Protein AF-A0A9N8HHB0-F1 (afdb_monomer)

Mean predicted aligned error: 6.62 Å

Radius of gyration: 18.44 Å; Cα contacts (8 Å, |Δi|>4): 202; chains: 1; bounding box: 42×33×47 Å

pLDDT: mean 88.14, std 7.35, range [67.19, 97.19]

Foldseek 3Di:
DVLCCCCVVPVDHDDQDQDLQLLCCLLPVDHGDPDLQVSCVVLVHHGDPLDDPVVCVVPVCVVVDDDDDPSRVVSVVVSVVSVVVSSVSSLVSQVVVHPVSNVSSRVSRNCVSCVLVPFDKDWQAAQPDDPCVCQDDVRPNVVVLCVVLVWDWDADPPPRMIMITHPDPSSVVSSSVSSPD

Nearest PDB structures (foldseek):
  7vpx-assembly1_D  TM=5.836E-01  e=2.892E-03  Homo sapiens
  4am3-assembly1_A  TM=6.558E-01  e=2.376E-02  Caulobacter vibrioides CB15
  2e3u-assembly1_A  TM=6.988E-01  e=6.282E-02  Pyrococcus horikoshii OT3
  1dtj-assembly3_C  TM=7.559E-01  e=1.412E-01  Homo sapiens
  3aev-assembly1_B  TM=6.584E-01  e=2.296E-01  Pyrococcus horikoshii

Sequence (181 aa):
MDSDALYHQLGITLQSVHDTSCFHKVITRQESPASLNKALVAHGIEANQTRDSSVYKSNPRFWATRPLTAKMKAWASSDVDKLLELATKQVSILTTKGKTQLQNAFNLSIRSARLLRDMQLERYCYCKIPERQFIGAGGSNIRSVEKRTGTYIRSRSTDKEWLIYYDSNHGLSMAKKAMGY

Secondary structure (DSSP, 8-state):
-HHHHHHHHH-PPP-S---HHHHHHHHHSSPPPSSHHHHHHHTT----SS---HHHHH-TTTTTSSSPPHHHHHHHHHHHHHHHHHHHHHHHHHHHT-HHHHHHHHHHHHHHHHHTTSSEEEEEE--SS-HHHHH-GGGHHHHHHHHHHT-EEEEETTTTEEEEEES-HHHHHHHHHHTT-

Structure (mmCIF, N/CA/C/O backbone):
data_AF-A0A9N8HHB0-F1
#
_entry.id   AF-A0A9N8HHB0-F1
#
loop_
_atom_site.group_PDB
_atom_site.id
_atom_site.type_symbol
_atom_site.label_atom_id
_atom_site.label_alt_id
_atom_site.label_comp_id
_atom_site.label_asym_id
_atom_site.label_entity_id
_atom_site.label_seq_id
_atom_site.pdbx_PDB_ins_code
_atom_site.Cartn_x
_atom_site.Cartn_y
_atom_site.Cartn_z
_atom_site.occupancy
_atom_site.B_iso_or_equiv
_atom_site.auth_seq_id
_atom_site.auth_comp_id
_atom_site.auth_asym_id
_atom_site.auth_atom_id
_atom_site.pdbx_PDB_model_num
ATOM 1 N N . MET A 1 1 ? 1.123 -4.855 -3.614 1.00 68.94 1 MET A N 1
ATOM 2 C CA . MET A 1 1 ? 0.488 -4.861 -2.277 1.00 68.94 1 MET A CA 1
ATOM 3 C C . MET A 1 1 ? 0.769 -6.222 -1.681 1.00 68.94 1 MET A C 1
ATOM 5 O O . MET A 1 1 ? 0.805 -7.175 -2.446 1.00 68.94 1 MET A O 1
ATOM 9 N N . ASP A 1 2 ? 0.958 -6.333 -0.371 1.00 78.69 2 ASP A N 1
ATOM 10 C CA . ASP A 1 2 ? 1.315 -7.627 0.229 1.00 78.69 2 ASP A CA 1
ATOM 11 C C . ASP A 1 2 ? 0.191 -8.660 0.062 1.00 78.69 2 ASP A C 1
ATOM 13 O O . ASP A 1 2 ? 0.463 -9.829 -0.186 1.00 78.69 2 ASP A O 1
ATOM 17 N N . SER A 1 3 ? -1.074 -8.220 0.078 1.00 83.62 3 SER A N 1
ATOM 18 C CA . SER A 1 3 ? -2.237 -9.081 -0.173 1.00 83.62 3 SER A CA 1
ATOM 19 C C . SER A 1 3 ? -2.236 -9.741 -1.558 1.00 83.62 3 SER A C 1
ATOM 21 O O . SER A 1 3 ? -2.629 -10.897 -1.679 1.00 83.62 3 SER A O 1
ATOM 23 N N . ASP A 1 4 ? -1.763 -9.034 -2.587 1.00 83.06 4 ASP A N 1
ATOM 24 C CA . ASP A 1 4 ? -1.629 -9.544 -3.958 1.00 83.06 4 ASP A CA 1
ATOM 25 C C . ASP A 1 4 ? -0.556 -10.637 -4.037 1.00 83.06 4 ASP A C 1
ATOM 27 O O . ASP A 1 4 ? -0.825 -11.729 -4.534 1.00 83.06 4 ASP A O 1
ATOM 31 N N . ALA A 1 5 ? 0.624 -10.391 -3.460 1.00 82.19 5 ALA A N 1
ATOM 32 C CA . ALA A 1 5 ? 1.696 -11.382 -3.424 1.00 82.19 5 ALA A CA 1
ATOM 33 C C . ALA A 1 5 ? 1.278 -12.637 -2.642 1.00 82.19 5 ALA A C 1
ATOM 35 O O . ALA A 1 5 ? 1.449 -13.751 -3.132 1.00 82.19 5 ALA A O 1
ATOM 36 N N . LEU A 1 6 ? 0.676 -12.465 -1.460 1.00 85.88 6 LEU A N 1
ATOM 37 C CA . LEU A 1 6 ? 0.179 -13.572 -0.640 1.00 85.88 6 LEU A CA 1
ATOM 38 C C . LEU A 1 6 ? -0.854 -14.423 -1.386 1.00 85.88 6 LEU A C 1
ATOM 40 O O . LEU A 1 6 ? -0.780 -15.650 -1.344 1.00 85.88 6 LEU A O 1
ATOM 44 N N . TYR A 1 7 ? -1.779 -13.793 -2.109 1.00 86.06 7 TYR A N 1
ATOM 45 C CA . TYR A 1 7 ? -2.795 -14.523 -2.855 1.00 86.06 7 TYR A CA 1
ATOM 46 C C . TYR A 1 7 ? -2.226 -15.199 -4.106 1.00 86.06 7 TYR A C 1
ATOM 48 O O . TYR A 1 7 ? -2.319 -16.416 -4.241 1.00 86.06 7 TYR A O 1
ATOM 56 N N . HIS A 1 8 ? -1.602 -14.446 -5.013 1.00 78.50 8 HIS A N 1
ATOM 57 C CA . HIS A 1 8 ? -1.187 -14.982 -6.311 1.00 78.50 8 HIS A CA 1
ATOM 58 C C . HIS A 1 8 ? 0.039 -15.901 -6.237 1.00 78.50 8 HIS A C 1
ATOM 60 O O . HIS A 1 8 ? 0.225 -16.711 -7.143 1.00 78.50 8 HIS A O 1
ATOM 66 N N . GLN A 1 9 ? 0.881 -15.791 -5.200 1.00 83.00 9 GLN A N 1
ATOM 67 C CA . GLN A 1 9 ? 2.051 -16.666 -5.034 1.00 83.00 9 GLN A CA 1
ATOM 68 C C . GLN A 1 9 ? 1.798 -17.828 -4.074 1.00 83.00 9 GLN A C 1
ATOM 70 O O . GLN A 1 9 ? 2.350 -18.904 -4.284 1.00 83.00 9 GLN A O 1
ATOM 75 N N . LEU A 1 10 ? 1.001 -17.619 -3.020 1.00 87.25 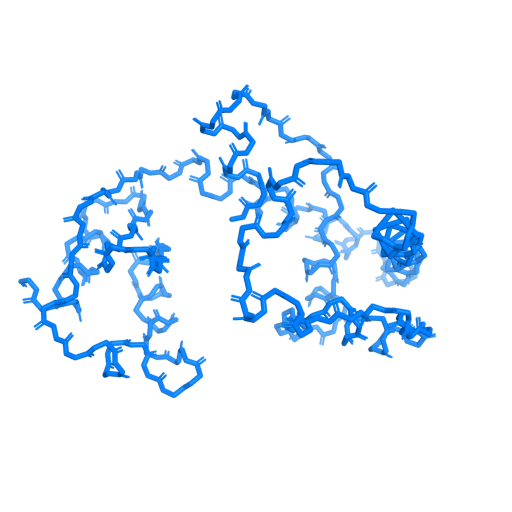10 LEU A N 1
ATOM 76 C CA . LEU A 1 10 ? 0.843 -18.596 -1.934 1.00 87.25 10 LEU A CA 1
ATOM 77 C C . LEU A 1 10 ? -0.603 -19.077 -1.746 1.00 87.25 10 LEU A C 1
ATOM 79 O O . LEU A 1 10 ? -0.848 -19.922 -0.890 1.00 87.25 10 LEU A O 1
ATOM 83 N N . GLY A 1 11 ? -1.572 -18.543 -2.496 1.00 85.81 11 GLY A N 1
ATOM 84 C CA . GLY A 1 11 ? -2.994 -18.852 -2.315 1.00 85.81 11 GLY A CA 1
ATOM 85 C C . GLY A 1 11 ? -3.580 -18.330 -0.997 1.00 85.81 11 GLY A C 1
ATOM 86 O O . GLY A 1 11 ? -4.679 -18.724 -0.610 1.00 85.81 11 GLY A O 1
ATOM 87 N N . ILE A 1 12 ? -2.867 -17.452 -0.282 1.00 88.56 12 ILE A N 1
ATOM 88 C CA . ILE A 1 12 ? -3.269 -16.965 1.041 1.00 88.56 12 ILE A CA 1
ATOM 89 C C . ILE A 1 12 ? -4.203 -15.767 0.884 1.00 88.56 12 ILE A C 1
ATOM 91 O O . ILE A 1 12 ? -3.845 -14.740 0.310 1.00 88.56 12 ILE A O 1
ATOM 95 N N . THR A 1 13 ? -5.402 -15.878 1.454 1.00 86.38 13 THR A N 1
ATOM 96 C CA . THR A 1 13 ? -6.374 -14.780 1.495 1.00 86.38 13 THR A CA 1
ATOM 97 C C . THR A 1 13 ? -6.351 -14.103 2.858 1.00 86.38 13 THR A C 1
ATOM 99 O O . THR A 1 13 ? -6.557 -14.749 3.882 1.00 86.38 13 THR A O 1
ATOM 102 N N . LEU A 1 14 ? -6.160 -12.784 2.870 1.00 85.06 14 LEU A N 1
ATOM 103 C CA . LEU A 1 14 ? -6.261 -11.994 4.093 1.00 85.06 14 LEU A CA 1
ATOM 104 C C . LEU A 1 14 ? -7.728 -11.698 4.443 1.00 85.06 14 LEU A C 1
ATOM 106 O O . LEU A 1 14 ? -8.515 -11.274 3.592 1.00 85.06 14 LEU A O 1
ATOM 110 N N . GLN A 1 15 ? -8.080 -11.878 5.714 1.00 83.56 15 GLN A N 1
ATOM 111 C CA . GLN A 1 15 ? -9.368 -11.490 6.291 1.00 83.56 15 GLN A CA 1
ATOM 112 C C . GLN A 1 15 ? -9.136 -10.495 7.433 1.00 83.56 15 GLN A C 1
ATOM 114 O O . GLN A 1 15 ? -8.114 -10.566 8.109 1.00 83.56 15 GLN A O 1
ATOM 119 N N . SER A 1 16 ? -10.076 -9.567 7.640 1.00 80.00 16 SER A N 1
ATOM 120 C CA . SER A 1 16 ? -10.056 -8.628 8.777 1.00 80.00 16 SER A CA 1
ATOM 121 C C . SER A 1 16 ? -8.755 -7.822 8.916 1.00 80.00 16 SER A C 1
ATOM 123 O O . SER A 1 16 ? -8.165 -7.734 9.988 1.00 80.00 16 SER A O 1
ATOM 125 N N . VAL A 1 17 ? -8.293 -7.228 7.815 1.00 85.56 17 VAL A N 1
ATOM 126 C CA . VAL A 1 17 ? -7.033 -6.472 7.783 1.00 85.56 17 VAL A CA 1
ATOM 127 C C . VAL A 1 17 ? -7.220 -5.092 8.413 1.00 85.56 17 VAL A C 1
ATOM 129 O O . VAL A 1 17 ? -8.144 -4.365 8.042 1.00 85.56 17 VAL A O 1
ATOM 132 N N . HIS A 1 18 ? -6.313 -4.695 9.309 1.00 92.06 18 HIS A N 1
ATOM 133 C CA . HIS A 1 18 ? -6.123 -3.295 9.707 1.00 92.06 18 HIS A CA 1
ATOM 134 C C . HIS A 1 18 ? -5.029 -2.676 8.836 1.00 92.06 18 HIS A C 1
ATOM 136 O O . HIS A 1 18 ? -3.846 -2.721 9.165 1.00 92.06 18 HIS A O 1
ATOM 142 N N . ASP A 1 19 ? -5.413 -2.109 7.697 1.00 92.06 19 ASP A N 1
ATOM 143 C CA . ASP A 1 19 ? -4.495 -1.345 6.862 1.00 92.06 19 ASP A CA 1
ATOM 144 C C . ASP A 1 19 ? -4.361 0.069 7.441 1.00 92.06 19 ASP A C 1
ATOM 146 O O . ASP A 1 19 ? -5.250 0.918 7.299 1.00 92.06 19 ASP A O 1
ATOM 150 N N . THR A 1 20 ? -3.226 0.333 8.092 1.00 93.06 20 THR A N 1
ATOM 151 C CA . THR A 1 20 ? -2.934 1.623 8.734 1.00 93.06 20 THR A CA 1
ATOM 152 C C . THR A 1 20 ? -2.989 2.797 7.754 1.00 93.06 20 THR A C 1
ATOM 154 O O . THR A 1 20 ? -3.294 3.919 8.169 1.00 93.06 20 THR A O 1
ATOM 157 N N . SER A 1 21 ? -2.767 2.558 6.457 1.00 91.75 21 SER A N 1
ATOM 158 C CA . SER A 1 21 ? -2.869 3.558 5.388 1.00 91.75 21 SER A CA 1
ATOM 159 C C . SER A 1 21 ? -4.323 3.921 5.092 1.00 91.75 21 SER A C 1
ATOM 161 O O . SER A 1 21 ? -4.642 5.106 4.939 1.00 91.75 21 SER A O 1
ATOM 163 N N . CYS A 1 22 ? -5.212 2.925 5.071 1.00 92.81 22 CYS A N 1
ATOM 164 C CA . CYS A 1 22 ? -6.655 3.118 4.919 1.00 92.81 22 CYS A CA 1
ATOM 165 C C . CYS A 1 22 ? -7.251 3.848 6.130 1.00 92.81 22 CYS A C 1
ATOM 167 O O . CYS A 1 22 ? -7.994 4.817 5.973 1.00 92.81 22 CYS A O 1
ATOM 169 N N . PHE A 1 23 ? -6.870 3.439 7.342 1.00 94.88 23 PHE A N 1
ATOM 170 C CA . PHE A 1 23 ? -7.299 4.098 8.578 1.00 94.88 23 PHE A CA 1
ATOM 171 C C . PHE A 1 23 ? -6.812 5.545 8.650 1.00 94.88 23 PHE A C 1
ATOM 173 O O . PHE A 1 23 ? -7.588 6.445 8.977 1.00 94.88 23 PHE A O 1
ATOM 180 N N . HIS A 1 24 ? -5.554 5.795 8.275 1.00 94.75 24 HIS A N 1
ATOM 181 C CA . HIS A 1 24 ? -5.022 7.149 8.180 1.00 94.75 24 HIS A CA 1
ATOM 182 C C . HIS A 1 24 ? -5.874 8.015 7.246 1.00 94.75 24 HIS A C 1
ATOM 184 O O . HIS A 1 24 ? -6.284 9.103 7.645 1.00 94.75 24 HIS A O 1
ATOM 190 N N . LYS A 1 25 ? -6.197 7.513 6.046 1.00 93.44 25 LYS A N 1
ATOM 191 C CA . LYS A 1 25 ? -6.995 8.237 5.048 1.00 93.44 25 LYS A CA 1
ATOM 192 C C . LYS A 1 25 ? -8.364 8.655 5.581 1.00 93.44 25 LYS A C 1
ATOM 194 O O . LYS A 1 25 ? -8.791 9.782 5.346 1.00 93.44 25 LYS A O 1
ATOM 199 N N . VAL A 1 26 ? -9.037 7.791 6.340 1.00 94.12 26 VAL A N 1
ATOM 200 C CA . VAL A 1 26 ? -10.323 8.139 6.971 1.00 94.12 26 VAL A CA 1
ATOM 201 C C . VAL A 1 26 ? -10.145 9.185 8.077 1.00 94.12 26 VAL A C 1
ATOM 203 O O . VAL A 1 26 ? -10.943 10.116 8.182 1.00 94.12 26 VAL A O 1
ATOM 206 N N . ILE A 1 27 ? -9.084 9.081 8.883 1.00 94.06 27 ILE A N 1
ATOM 207 C CA . ILE A 1 27 ? -8.832 10.002 10.000 1.00 94.06 27 ILE A CA 1
ATOM 208 C C . ILE A 1 27 ? -8.485 11.413 9.516 1.00 94.06 27 ILE A C 1
ATOM 210 O O . ILE A 1 27 ? -9.038 12.376 10.058 1.00 94.06 27 ILE A O 1
ATOM 214 N N . THR A 1 28 ? -7.572 11.530 8.549 1.00 91.50 28 THR A N 1
ATOM 215 C CA . THR A 1 28 ? -6.983 12.807 8.110 1.00 91.50 28 THR A CA 1
ATOM 216 C C . THR A 1 28 ? -7.637 13.377 6.858 1.00 91.50 28 THR A C 1
ATOM 218 O O . THR A 1 28 ? -7.447 14.553 6.562 1.00 91.50 28 THR A O 1
ATOM 221 N N . ARG A 1 29 ? -8.414 12.566 6.122 1.00 89.44 29 ARG A N 1
ATOM 222 C CA . ARG A 1 29 ? -8.942 12.882 4.780 1.00 89.44 29 ARG A CA 1
ATOM 223 C C . ARG A 1 29 ? -7.850 13.191 3.750 1.00 89.44 29 ARG A C 1
ATOM 225 O O . ARG A 1 29 ? -8.137 13.764 2.702 1.00 89.44 29 ARG A O 1
ATOM 232 N N . GLN A 1 30 ? -6.610 12.809 4.040 1.00 86.19 30 GLN A N 1
ATOM 233 C CA . GLN A 1 30 ? -5.467 12.957 3.149 1.00 86.19 30 GLN A CA 1
ATOM 234 C C . GLN A 1 30 ? -5.074 11.600 2.570 1.00 86.19 30 GLN A C 1
ATOM 236 O O . GLN A 1 30 ? -5.427 10.548 3.106 1.00 86.19 30 GLN A O 1
ATOM 241 N N . GLU A 1 31 ? -4.341 11.619 1.457 1.00 78.62 31 GLU A N 1
ATOM 242 C CA . GLU A 1 31 ? -3.735 10.393 0.947 1.00 78.62 31 GLU A CA 1
ATOM 243 C C . GLU A 1 31 ? -2.766 9.802 1.968 1.00 78.62 31 GLU A C 1
ATOM 245 O O . GLU A 1 31 ? -2.155 10.511 2.772 1.00 78.62 31 GLU A O 1
ATOM 250 N N . SER A 1 32 ? -2.646 8.478 1.936 1.00 75.88 32 SER A N 1
ATOM 251 C CA . SER A 1 32 ? -1.852 7.750 2.910 1.00 75.88 32 SER A CA 1
ATOM 252 C C . SER A 1 32 ? -0.387 8.208 2.889 1.00 75.88 32 SER A C 1
ATOM 254 O O . SER A 1 32 ? 0.179 8.465 1.820 1.00 75.88 32 SER A O 1
ATOM 256 N N . PRO A 1 33 ? 0.254 8.316 4.063 1.00 77.12 33 PRO A N 1
ATOM 257 C CA . PRO A 1 33 ? 1.632 8.760 4.166 1.00 77.12 33 PRO A CA 1
ATOM 258 C C . PRO A 1 33 ? 2.559 7.803 3.416 1.00 77.12 33 PRO A C 1
ATOM 260 O O . PRO A 1 33 ? 2.417 6.587 3.475 1.00 77.12 33 PRO A O 1
ATOM 263 N N . ALA A 1 34 ? 3.565 8.366 2.748 1.00 74.31 34 ALA A N 1
ATOM 264 C CA . ALA A 1 34 ? 4.496 7.601 1.917 1.00 74.31 34 ALA A CA 1
ATOM 265 C C . ALA A 1 34 ? 5.392 6.612 2.699 1.00 74.31 34 ALA A C 1
ATOM 267 O O . ALA A 1 34 ? 6.115 5.833 2.084 1.00 74.31 34 ALA A O 1
ATOM 268 N N . SER A 1 35 ? 5.412 6.668 4.036 1.00 85.31 35 SER A N 1
ATOM 269 C CA . SER A 1 35 ? 6.181 5.747 4.877 1.00 85.31 35 SER A CA 1
ATOM 270 C C . SER A 1 35 ? 5.569 5.582 6.268 1.00 85.31 35 SER A C 1
ATOM 272 O O . SER A 1 35 ? 4.867 6.474 6.754 1.00 85.31 35 SER A O 1
ATOM 274 N N . LEU A 1 36 ? 5.909 4.473 6.937 1.00 87.44 36 LEU A N 1
ATOM 275 C CA . LEU A 1 36 ? 5.514 4.201 8.322 1.00 87.44 36 LEU A CA 1
ATOM 276 C C . LEU A 1 36 ? 5.920 5.344 9.260 1.00 87.44 36 LEU A C 1
ATOM 278 O O . LEU A 1 36 ? 5.067 5.874 9.955 1.00 87.44 36 LEU A O 1
ATOM 282 N N . ASN A 1 37 ? 7.171 5.814 9.215 1.00 89.69 37 ASN A N 1
ATOM 283 C CA . ASN A 1 37 ? 7.621 6.919 10.075 1.00 89.69 37 ASN A CA 1
ATOM 284 C C . ASN A 1 37 ? 6.802 8.206 9.878 1.00 89.69 37 ASN A C 1
ATOM 286 O O . ASN A 1 37 ? 6.487 8.878 10.855 1.00 89.69 37 ASN A O 1
ATOM 290 N N . LYS A 1 38 ? 6.394 8.532 8.641 1.00 89.62 38 LYS A N 1
ATOM 291 C CA . LYS A 1 38 ? 5.490 9.669 8.399 1.00 89.62 38 LYS A CA 1
ATOM 292 C C . LYS A 1 38 ? 4.107 9.429 9.008 1.00 89.62 38 LYS A C 1
ATOM 294 O O . LYS A 1 38 ? 3.516 10.362 9.541 1.00 89.62 38 LYS A O 1
ATOM 299 N N . ALA A 1 39 ? 3.607 8.194 8.952 1.00 91.25 39 ALA A N 1
ATOM 300 C CA . ALA A 1 39 ? 2.362 7.812 9.609 1.00 91.25 39 ALA A CA 1
ATOM 301 C C . ALA A 1 39 ? 2.458 7.948 11.135 1.00 91.25 39 ALA A C 1
ATOM 303 O O . ALA A 1 39 ? 1.569 8.537 11.736 1.00 91.25 39 ALA A O 1
ATOM 304 N N . LEU A 1 40 ? 3.544 7.469 11.746 1.00 93.25 40 LEU A N 1
ATOM 305 C CA . LEU A 1 40 ? 3.771 7.561 13.191 1.00 93.25 40 LEU A CA 1
ATOM 306 C C . LEU A 1 40 ? 3.777 9.021 13.651 1.00 93.25 40 LEU A C 1
ATOM 308 O O . LEU A 1 40 ? 2.985 9.394 14.514 1.00 93.25 40 LEU A O 1
ATOM 312 N N . VAL A 1 41 ? 4.570 9.873 12.995 1.00 92.69 41 VAL A N 1
ATOM 313 C CA . VAL A 1 41 ? 4.656 11.305 13.323 1.00 92.69 41 VAL A CA 1
ATOM 314 C C . VAL A 1 41 ? 3.305 12.003 13.162 1.00 92.69 41 VAL A C 1
ATOM 316 O O . VAL A 1 41 ? 2.901 12.758 14.042 1.00 92.69 41 VAL A O 1
ATOM 319 N N . ALA A 1 42 ? 2.562 11.715 12.088 1.00 92.00 42 ALA A N 1
ATOM 320 C CA . ALA A 1 42 ? 1.232 12.292 11.870 1.00 92.00 42 ALA A CA 1
ATOM 321 C C . ALA A 1 42 ? 0.212 11.902 12.955 1.00 92.00 42 ALA A C 1
ATOM 323 O O . ALA A 1 42 ? -0.798 12.579 13.127 1.00 92.00 42 ALA A O 1
ATOM 324 N N . HIS A 1 43 ? 0.472 10.816 13.684 1.00 93.38 43 HIS A N 1
ATOM 325 C CA . HIS A 1 43 ? -0.332 10.358 14.813 1.00 93.38 43 HIS A CA 1
ATOM 326 C C . HIS A 1 43 ? 0.334 10.667 16.160 1.00 93.38 43 HIS A C 1
ATOM 328 O O . HIS A 1 43 ? -0.135 10.183 17.184 1.00 93.38 43 HIS A O 1
ATOM 334 N N . GLY A 1 44 ? 1.401 11.472 16.203 1.00 92.88 44 GLY A N 1
ATOM 335 C CA . GLY A 1 44 ? 2.117 11.813 17.436 1.00 92.88 44 GLY A CA 1
ATOM 336 C C . GLY A 1 44 ? 2.724 10.593 18.132 1.00 92.88 44 GLY A C 1
ATOM 337 O O . GLY A 1 44 ? 2.627 10.479 19.351 1.00 92.88 44 GLY A O 1
ATOM 338 N N . ILE A 1 45 ? 3.240 9.643 17.353 1.00 93.81 45 ILE A N 1
ATOM 339 C CA . ILE A 1 45 ? 3.989 8.470 17.814 1.00 93.81 45 ILE A CA 1
ATOM 340 C C . ILE A 1 45 ? 5.447 8.657 17.400 1.00 93.81 45 ILE A C 1
ATOM 342 O O . ILE A 1 45 ? 5.731 9.123 16.292 1.00 93.81 45 ILE A O 1
ATOM 346 N N . GLU A 1 46 ? 6.376 8.281 18.278 1.00 91.81 46 GLU A N 1
ATOM 347 C CA . GLU A 1 46 ? 7.801 8.357 17.970 1.00 91.81 46 GLU A CA 1
ATOM 348 C C . GLU A 1 46 ? 8.154 7.458 16.776 1.00 91.81 46 GLU A C 1
ATOM 350 O O . GLU A 1 46 ? 7.810 6.271 16.743 1.00 91.81 46 GLU A O 1
ATOM 355 N N . ALA A 1 47 ? 8.846 8.040 15.795 1.00 87.12 47 ALA A N 1
ATOM 356 C CA . ALA A 1 47 ? 9.334 7.330 14.624 1.00 87.12 47 ALA A CA 1
ATOM 357 C C . ALA A 1 47 ? 10.384 6.278 15.002 1.00 87.12 47 ALA A C 1
ATOM 359 O O . ALA A 1 47 ? 11.153 6.453 15.945 1.00 87.12 47 ALA A O 1
ATOM 360 N N . ASN A 1 48 ? 10.476 5.207 14.213 1.00 81.00 48 ASN A N 1
ATOM 361 C CA . ASN A 1 48 ? 11.531 4.225 14.411 1.00 81.00 48 ASN A CA 1
ATOM 362 C C . ASN A 1 48 ? 12.883 4.824 13.985 1.00 81.00 48 ASN A C 1
ATOM 364 O O . ASN A 1 48 ? 13.145 4.988 12.788 1.00 81.00 48 ASN A O 1
ATOM 368 N N . GLN A 1 49 ? 13.725 5.153 14.969 1.00 75.56 49 GLN A N 1
ATOM 369 C CA . GLN A 1 49 ? 15.068 5.701 14.755 1.00 75.56 49 GLN A CA 1
ATOM 370 C C . GLN A 1 49 ? 16.094 4.632 14.371 1.00 75.56 49 GLN A C 1
ATOM 372 O O . GLN A 1 49 ? 17.134 4.940 13.795 1.00 75.56 49 GLN A O 1
ATOM 377 N N . THR A 1 50 ? 15.820 3.362 14.679 1.00 67.19 50 THR A N 1
ATOM 378 C CA . THR A 1 50 ? 16.812 2.297 14.495 1.00 67.19 50 THR A CA 1
ATOM 379 C C . THR A 1 50 ? 16.973 1.878 13.038 1.00 67.19 50 THR A C 1
ATOM 381 O O . THR A 1 50 ? 18.003 1.310 12.679 1.00 67.19 50 THR A O 1
ATOM 384 N N . ARG A 1 51 ? 15.985 2.165 12.186 1.00 70.00 51 ARG A N 1
ATOM 385 C CA . ARG A 1 51 ? 15.890 1.631 10.828 1.00 70.00 51 ARG A CA 1
ATOM 386 C C . ARG A 1 51 ? 16.856 2.310 9.853 1.00 70.00 51 ARG A C 1
ATOM 388 O O . ARG A 1 51 ? 16.650 3.450 9.443 1.00 70.00 51 ARG A O 1
ATOM 395 N N . ASP A 1 52 ? 17.825 1.546 9.358 1.00 73.88 52 ASP A N 1
ATOM 396 C CA . ASP A 1 52 ? 18.645 1.944 8.214 1.00 73.88 52 ASP A CA 1
ATOM 397 C C . ASP A 1 52 ? 17.999 1.467 6.904 1.00 73.88 52 ASP A C 1
ATOM 399 O O . ASP A 1 52 ? 17.824 0.272 6.661 1.00 73.88 52 ASP A O 1
ATOM 403 N N . SER A 1 53 ? 17.616 2.420 6.055 1.00 71.81 53 SER A N 1
ATOM 404 C CA . SER A 1 53 ? 17.026 2.136 4.742 1.00 71.81 53 SER A CA 1
ATOM 405 C C . SER A 1 53 ? 18.031 2.172 3.591 1.00 71.81 53 SER A C 1
ATOM 407 O O . SER A 1 53 ? 17.671 1.828 2.463 1.00 71.81 53 SER A O 1
ATOM 409 N N . SER A 1 54 ? 19.277 2.584 3.850 1.00 77.56 54 SER A N 1
ATOM 410 C CA . SER A 1 54 ? 20.316 2.725 2.825 1.00 77.56 54 SER A CA 1
ATOM 411 C C . SER A 1 54 ? 20.662 1.382 2.183 1.00 77.56 54 SER A C 1
ATOM 413 O O . SER A 1 54 ? 20.814 1.302 0.965 1.00 77.56 54 SER A O 1
ATOM 415 N N . VAL A 1 55 ? 20.653 0.313 2.981 1.00 72.75 55 VAL A N 1
ATOM 416 C CA . VAL A 1 55 ? 20.976 -1.049 2.544 1.00 72.75 55 VAL A CA 1
ATOM 417 C C . VAL A 1 55 ? 20.029 -1.549 1.445 1.00 72.75 55 VAL A C 1
ATOM 419 O O . VAL A 1 55 ? 20.448 -2.260 0.537 1.00 72.75 55 VAL A O 1
ATOM 422 N N . TYR A 1 56 ? 18.763 -1.122 1.455 1.00 69.62 56 TYR A N 1
ATOM 423 C CA . TYR A 1 56 ? 17.793 -1.514 0.422 1.00 69.62 56 TYR A CA 1
ATOM 424 C C . TYR A 1 56 ? 17.977 -0.764 -0.892 1.00 69.62 56 TYR A C 1
ATOM 426 O O . TYR A 1 56 ? 17.569 -1.260 -1.939 1.00 69.62 56 TYR A O 1
ATOM 434 N N . LYS A 1 57 ? 18.574 0.434 -0.848 1.00 71.44 57 LYS A N 1
ATOM 435 C CA . LYS A 1 57 ? 18.864 1.206 -2.061 1.00 71.44 57 LYS A CA 1
ATOM 436 C C . LYS A 1 57 ? 19.993 0.563 -2.858 1.00 71.44 57 LYS A C 1
ATOM 438 O O . LYS A 1 57 ? 19.933 0.563 -4.081 1.00 71.44 57 LYS A O 1
ATOM 443 N N . SER A 1 58 ? 21.000 0.022 -2.170 1.00 75.69 58 SER A N 1
ATOM 444 C CA . SER A 1 58 ? 22.143 -0.647 -2.797 1.00 75.69 58 SER A CA 1
ATOM 445 C C . SER A 1 58 ? 21.867 -2.114 -3.121 1.00 75.69 58 SER A C 1
ATOM 447 O O . SER A 1 58 ? 22.347 -2.609 -4.137 1.00 75.69 58 SER A O 1
ATOM 449 N N . ASN A 1 59 ? 21.075 -2.811 -2.302 1.00 74.62 59 ASN A N 1
ATOM 450 C CA . ASN A 1 59 ? 20.722 -4.206 -2.533 1.00 74.62 59 ASN A CA 1
ATOM 451 C C . ASN A 1 59 ? 19.238 -4.477 -2.217 1.00 74.62 59 ASN A C 1
ATOM 453 O O . ASN A 1 59 ? 18.890 -4.870 -1.103 1.00 74.62 59 ASN A O 1
ATOM 457 N N . PRO A 1 60 ? 18.337 -4.354 -3.207 1.00 71.44 60 PRO A N 1
ATOM 458 C CA . PRO A 1 60 ? 16.919 -4.667 -3.024 1.00 71.44 60 PRO A CA 1
ATOM 459 C C . PRO A 1 60 ? 16.640 -6.129 -2.631 1.00 71.44 60 PRO A C 1
ATOM 461 O O . PRO A 1 60 ? 15.605 -6.418 -2.035 1.00 71.44 60 PRO A O 1
ATOM 464 N N . ARG A 1 61 ? 17.559 -7.063 -2.930 1.00 75.12 61 ARG A N 1
ATOM 465 C CA . ARG A 1 61 ? 17.434 -8.490 -2.570 1.00 75.12 61 ARG A CA 1
ATOM 466 C C . ARG A 1 61 ? 17.944 -8.795 -1.161 1.00 75.12 61 ARG A C 1
ATOM 468 O O . ARG A 1 61 ? 17.880 -9.945 -0.740 1.00 75.12 61 ARG A O 1
ATOM 475 N N . PHE A 1 62 ? 18.405 -7.790 -0.420 1.00 75.31 62 PHE A N 1
ATOM 476 C CA . PHE A 1 62 ? 19.013 -7.953 0.901 1.00 75.31 62 PHE A CA 1
ATOM 477 C C . PHE A 1 62 ? 18.113 -8.686 1.914 1.00 75.31 62 PHE A C 1
ATOM 479 O O . PHE A 1 62 ? 18.601 -9.475 2.715 1.00 75.31 62 PHE A O 1
ATOM 486 N N . TRP A 1 63 ? 16.789 -8.503 1.850 1.00 72.31 63 TRP A N 1
ATOM 487 C CA . TRP A 1 63 ? 15.843 -9.261 2.687 1.00 72.31 63 TRP A CA 1
ATOM 488 C C . TRP A 1 63 ? 15.625 -10.710 2.239 1.00 72.31 63 TRP A C 1
ATOM 490 O O . TRP A 1 63 ? 15.253 -11.552 3.054 1.00 72.31 63 TRP A O 1
ATOM 500 N N . ALA A 1 64 ? 15.830 -11.002 0.954 1.00 74.88 64 ALA A N 1
ATOM 501 C CA . ALA A 1 64 ? 15.643 -12.339 0.397 1.00 74.88 64 ALA A CA 1
ATOM 502 C C . ALA A 1 64 ? 16.827 -13.269 0.708 1.00 74.88 64 ALA A C 1
ATOM 504 O O . ALA A 1 64 ? 16.697 -14.486 0.602 1.00 74.88 64 ALA A O 1
ATOM 505 N N . THR A 1 65 ? 17.972 -12.717 1.119 1.00 77.19 65 THR A N 1
ATOM 506 C CA . THR A 1 65 ? 19.142 -13.496 1.528 1.00 77.19 65 THR A CA 1
ATOM 507 C C . THR A 1 65 ? 19.059 -13.882 3.005 1.00 77.19 65 THR A C 1
ATOM 509 O O . THR A 1 65 ? 18.791 -13.046 3.868 1.00 77.19 65 THR A O 1
ATOM 512 N N . ARG A 1 66 ? 19.299 -15.159 3.313 1.00 71.88 66 ARG A N 1
ATOM 513 C CA . ARG A 1 66 ? 19.431 -15.676 4.685 1.00 71.88 66 ARG A CA 1
ATOM 514 C C . ARG A 1 66 ? 20.911 -15.937 5.003 1.00 71.88 66 ARG A C 1
ATOM 516 O O . ARG A 1 66 ? 21.660 -16.227 4.072 1.00 71.88 66 ARG A O 1
ATOM 523 N N . PRO A 1 67 ? 21.321 -15.903 6.286 1.00 84.56 67 PRO A N 1
ATOM 524 C CA . PRO A 1 67 ? 20.525 -15.614 7.488 1.00 84.56 67 PRO A CA 1
ATOM 525 C C . PRO A 1 67 ? 20.325 -14.110 7.759 1.00 84.56 67 PRO A C 1
ATOM 527 O O . PRO A 1 67 ? 21.146 -13.281 7.386 1.00 84.56 67 PRO A O 1
ATOM 530 N N . LEU A 1 68 ? 19.237 -13.756 8.462 1.00 83.06 68 LEU A N 1
ATOM 531 C CA . LEU A 1 68 ? 19.024 -12.381 8.942 1.00 83.06 68 LEU A CA 1
ATOM 532 C C . LEU A 1 68 ? 19.896 -12.098 10.167 1.00 83.06 68 LEU A C 1
ATOM 534 O O . LEU A 1 68 ? 19.907 -12.892 11.113 1.00 83.06 68 LEU A O 1
ATOM 538 N N . THR A 1 69 ? 20.540 -10.932 10.193 1.00 86.00 69 THR A N 1
ATOM 539 C CA . THR A 1 69 ? 21.323 -10.480 11.352 1.00 86.00 69 THR A CA 1
ATOM 540 C C . THR A 1 69 ? 20.422 -10.113 12.538 1.00 86.00 69 THR A C 1
ATOM 542 O O . THR A 1 69 ? 19.243 -9.791 12.367 1.00 86.00 69 THR A O 1
ATOM 545 N N . ALA A 1 70 ? 20.971 -10.113 13.758 1.00 88.12 70 ALA A N 1
ATOM 546 C CA . ALA A 1 70 ? 20.243 -9.680 14.956 1.00 88.12 70 ALA A CA 1
ATOM 547 C C . ALA A 1 70 ? 19.707 -8.242 14.823 1.00 88.12 70 ALA A C 1
ATOM 549 O O . ALA A 1 70 ? 18.563 -7.971 15.178 1.00 88.12 70 ALA A O 1
ATOM 550 N N . LYS A 1 71 ? 20.496 -7.348 14.212 1.00 85.31 71 LYS A N 1
ATOM 551 C CA . LYS A 1 71 ? 20.107 -5.959 13.936 1.00 85.31 71 LYS A CA 1
ATOM 552 C C . LYS A 1 71 ? 18.876 -5.877 13.026 1.00 85.31 71 LYS A C 1
ATOM 554 O O . LYS A 1 71 ? 17.945 -5.138 13.320 1.00 85.31 71 LYS A O 1
ATOM 559 N N . MET A 1 72 ? 18.831 -6.682 11.962 1.00 82.81 72 MET A N 1
ATOM 560 C CA . MET A 1 72 ? 17.681 -6.729 11.047 1.00 82.81 72 MET A CA 1
ATOM 561 C C . MET A 1 72 ? 16.419 -7.250 11.731 1.00 82.81 72 MET A C 1
ATOM 563 O O . MET A 1 72 ? 15.333 -6.722 11.503 1.00 82.81 72 MET A O 1
ATOM 567 N N . LYS A 1 73 ? 16.559 -8.271 12.583 1.00 86.88 73 LYS A N 1
ATOM 568 C CA . LYS A 1 73 ? 15.443 -8.781 13.387 1.00 86.88 73 LYS A CA 1
ATOM 569 C C . LYS A 1 73 ? 14.915 -7.700 14.334 1.00 86.88 73 LYS A C 1
ATOM 571 O O . LYS A 1 73 ? 13.707 -7.507 14.394 1.00 86.88 73 LYS A O 1
ATOM 576 N N . ALA A 1 74 ? 15.805 -6.960 15.000 1.00 87.50 74 ALA A N 1
ATOM 577 C CA . ALA A 1 74 ? 15.428 -5.853 15.878 1.00 87.50 74 ALA A CA 1
ATOM 578 C C . ALA A 1 74 ? 14.688 -4.735 15.121 1.00 87.50 74 ALA A C 1
ATOM 580 O O . ALA A 1 74 ? 13.662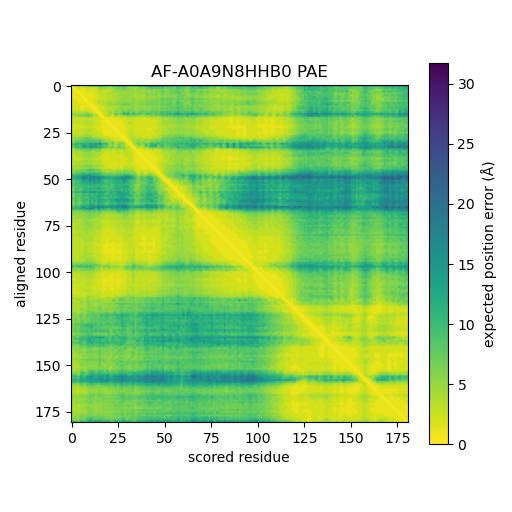 -4.256 15.594 1.00 87.50 74 ALA A O 1
ATOM 581 N N . TRP A 1 75 ? 15.144 -4.370 13.918 1.00 86.38 75 TRP A N 1
ATOM 582 C CA . TRP A 1 75 ? 14.455 -3.386 13.075 1.00 86.38 75 TRP A CA 1
ATOM 583 C C . TRP A 1 75 ? 13.046 -3.825 12.688 1.00 86.38 75 TRP A C 1
ATOM 585 O O . TRP A 1 75 ? 12.106 -3.050 12.835 1.00 86.38 75 TRP A O 1
ATOM 595 N N . ALA A 1 76 ? 12.902 -5.066 12.214 1.00 85.94 76 ALA A N 1
ATOM 596 C CA . ALA A 1 76 ? 11.604 -5.611 11.835 1.00 85.94 76 ALA A CA 1
ATOM 597 C C . ALA A 1 76 ? 10.656 -5.701 13.040 1.00 85.94 76 ALA A C 1
ATOM 599 O O . ALA A 1 76 ? 9.499 -5.313 12.924 1.00 85.94 76 ALA A O 1
ATOM 600 N N . SER A 1 77 ? 11.153 -6.151 14.198 1.00 90.06 77 SER A N 1
ATOM 601 C CA . SER A 1 77 ? 10.372 -6.199 15.440 1.00 90.06 77 SER A CA 1
ATOM 602 C C . SER A 1 77 ? 9.890 -4.809 15.850 1.00 90.06 77 SER A C 1
ATOM 604 O O . SER A 1 77 ? 8.708 -4.624 16.105 1.00 90.06 77 SER A O 1
ATOM 606 N N . SER A 1 78 ? 10.778 -3.812 15.826 1.00 89.75 78 SER A N 1
ATOM 607 C CA . SER A 1 78 ? 10.421 -2.438 16.180 1.00 89.75 78 SER A CA 1
ATOM 608 C C . SER A 1 78 ? 9.392 -1.828 15.217 1.00 89.75 78 SER A C 1
ATOM 610 O O . SER A 1 78 ? 8.482 -1.131 15.664 1.00 89.75 78 SER A O 1
ATOM 612 N N . ASP A 1 79 ? 9.476 -2.120 13.912 1.00 89.25 79 ASP A N 1
ATOM 613 C CA . ASP A 1 79 ? 8.446 -1.708 12.945 1.00 89.25 79 ASP A CA 1
ATOM 614 C C . ASP A 1 79 ? 7.082 -2.359 13.267 1.00 89.25 79 ASP A C 1
ATOM 616 O O . ASP A 1 79 ? 6.053 -1.689 13.165 1.00 89.25 79 ASP A O 1
ATOM 620 N N . VAL A 1 80 ? 7.057 -3.627 13.705 1.00 91.06 80 VAL A N 1
ATOM 621 C CA . VAL A 1 80 ? 5.825 -4.318 14.135 1.00 91.06 80 VAL A CA 1
ATOM 622 C C . VAL A 1 80 ? 5.242 -3.687 15.401 1.00 91.06 80 VAL A C 1
ATOM 624 O O . VAL A 1 80 ? 4.054 -3.365 15.413 1.00 91.06 80 VAL A O 1
ATOM 627 N N . ASP A 1 81 ? 6.057 -3.435 16.427 1.00 93.38 81 ASP A N 1
ATOM 628 C CA . ASP A 1 81 ? 5.602 -2.803 17.674 1.00 93.38 81 ASP A CA 1
ATOM 629 C C . ASP A 1 81 ? 4.958 -1.436 17.397 1.00 93.38 81 ASP A C 1
ATOM 631 O O . ASP A 1 81 ? 3.866 -1.124 17.880 1.00 93.38 81 ASP A O 1
ATOM 635 N N . LYS A 1 82 ? 5.587 -0.640 16.523 1.00 93.44 82 LYS A N 1
ATOM 636 C CA . LYS A 1 82 ? 5.071 0.668 16.105 1.00 93.44 82 LYS A CA 1
ATOM 637 C C . LYS A 1 82 ? 3.798 0.576 15.269 1.00 93.44 82 LYS A C 1
ATOM 639 O O . LYS A 1 82 ? 2.934 1.446 15.384 1.00 93.44 82 LYS A O 1
ATOM 644 N N . LEU A 1 83 ? 3.645 -0.460 14.444 1.00 93.69 83 LEU A N 1
ATOM 645 C CA . LEU A 1 83 ? 2.400 -0.709 13.714 1.00 93.69 83 LEU A CA 1
ATOM 646 C C . LEU A 1 83 ? 1.243 -1.051 14.660 1.00 93.69 83 LEU A C 1
ATOM 648 O O . LEU A 1 83 ? 0.139 -0.550 14.450 1.00 93.69 83 LEU A O 1
ATOM 652 N N . LEU A 1 84 ? 1.487 -1.846 15.706 1.00 95.00 84 LEU A N 1
ATOM 653 C CA . LEU A 1 84 ? 0.479 -2.184 16.719 1.00 95.00 84 LEU A CA 1
ATOM 654 C C . LEU A 1 84 ? 0.061 -0.955 17.539 1.00 95.00 84 LEU A C 1
ATOM 656 O O . LEU A 1 84 ? -1.135 -0.717 17.744 1.00 95.00 84 LEU A O 1
ATOM 660 N N . GLU A 1 85 ? 1.032 -0.135 17.950 1.00 96.06 85 GLU A N 1
ATOM 661 C CA . GLU A 1 85 ? 0.789 1.145 18.626 1.00 96.0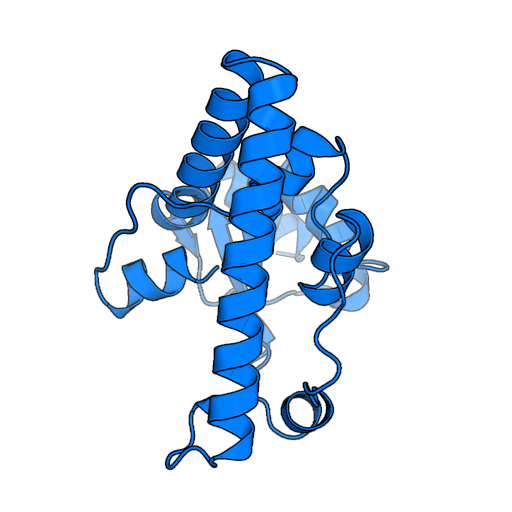6 85 GLU A CA 1
ATOM 662 C C . GLU A 1 85 ? -0.066 2.076 17.748 1.00 96.06 85 GLU A C 1
ATOM 664 O O . GLU A 1 85 ? -1.100 2.599 18.181 1.00 96.06 85 GLU A O 1
ATOM 669 N N . LEU A 1 86 ? 0.316 2.227 16.474 1.00 96.25 86 LEU A N 1
ATOM 670 C CA . LEU A 1 86 ? -0.412 3.040 15.504 1.00 96.25 86 LEU A CA 1
ATOM 671 C C . LEU A 1 86 ? -1.838 2.531 15.287 1.00 96.25 86 LEU A C 1
ATOM 673 O O . LEU A 1 86 ? -2.773 3.331 15.298 1.00 96.25 86 LEU A O 1
ATOM 677 N N . ALA A 1 87 ? -2.022 1.222 15.113 1.00 96.12 87 ALA A N 1
ATOM 678 C CA . ALA A 1 87 ? -3.338 0.635 14.897 1.00 96.12 87 ALA A CA 1
ATOM 679 C C . ALA A 1 87 ? -4.271 0.917 16.083 1.00 96.12 87 ALA A C 1
ATOM 681 O O . ALA A 1 87 ? -5.386 1.409 15.895 1.00 96.12 87 ALA A O 1
ATOM 682 N N . THR A 1 88 ? -3.773 0.718 17.306 1.00 96.56 88 THR A N 1
ATOM 683 C CA . THR A 1 88 ? -4.510 0.997 18.547 1.00 96.56 88 THR A CA 1
ATOM 684 C C . THR A 1 88 ? -4.936 2.464 18.621 1.00 96.56 88 THR A C 1
ATOM 686 O O . THR A 1 88 ? -6.105 2.773 18.875 1.00 96.56 88 THR A O 1
ATOM 689 N N . LYS A 1 89 ? -4.017 3.391 18.324 1.00 96.69 89 LYS A N 1
ATOM 690 C CA . LYS A 1 89 ? -4.304 4.831 18.327 1.00 96.69 89 LYS A CA 1
ATOM 691 C C . LYS A 1 89 ? -5.340 5.218 17.273 1.00 96.69 89 LYS A C 1
ATOM 693 O O . LYS A 1 89 ? -6.260 5.981 17.564 1.00 96.69 89 LYS A O 1
ATOM 698 N N . GLN A 1 90 ? -5.240 4.661 16.068 1.00 96.62 90 GLN A N 1
ATOM 699 C CA . GLN A 1 90 ? -6.192 4.908 14.986 1.00 96.62 90 GLN A CA 1
ATOM 700 C C . GLN A 1 90 ? -7.603 4.412 15.327 1.00 96.62 90 GLN A C 1
ATOM 702 O O . GLN A 1 90 ? -8.574 5.136 15.090 1.00 96.62 90 GLN A O 1
ATOM 707 N N . VAL A 1 91 ? -7.725 3.216 15.916 1.00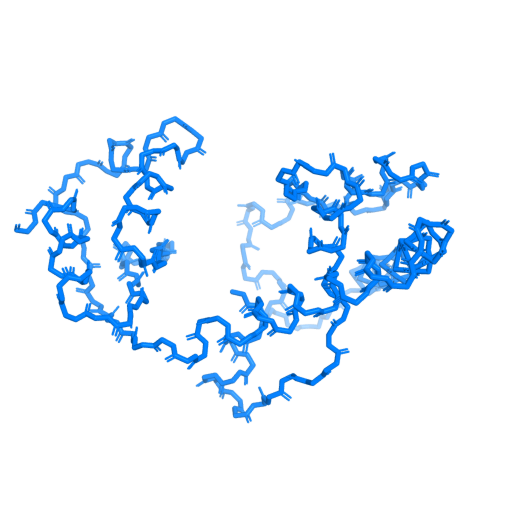 96.06 91 VAL A N 1
ATOM 708 C CA . VAL A 1 91 ? -9.014 2.679 16.384 1.00 96.06 91 VAL A CA 1
ATOM 709 C C . VAL A 1 91 ? -9.608 3.576 17.466 1.00 96.06 91 VAL A C 1
ATOM 711 O O . VAL A 1 91 ? -10.786 3.920 17.380 1.00 96.06 91 VAL A O 1
ATOM 714 N N . SER A 1 92 ? -8.804 4.007 18.442 1.00 96.31 92 SER A N 1
ATOM 715 C CA . SER A 1 92 ? -9.251 4.917 19.505 1.00 96.31 92 SER A CA 1
ATOM 716 C C . SER A 1 92 ? -9.800 6.232 18.934 1.00 96.31 92 SER A C 1
ATOM 718 O O . SER A 1 92 ? -10.945 6.599 19.204 1.00 96.31 92 SER A O 1
ATOM 720 N N . ILE A 1 93 ? -9.052 6.884 18.033 1.00 95.75 93 ILE A N 1
ATOM 721 C CA . ILE A 1 93 ? -9.481 8.127 17.369 1.00 95.75 93 ILE A CA 1
ATOM 722 C C . ILE A 1 93 ? -10.814 7.936 16.633 1.00 95.75 93 ILE A C 1
ATOM 724 O O . ILE A 1 93 ? -11.716 8.767 16.751 1.00 95.75 93 ILE A O 1
ATOM 728 N N . LEU A 1 94 ? -10.946 6.866 15.847 1.00 95.44 94 LEU A N 1
ATOM 729 C CA . LEU A 1 94 ? -12.154 6.621 15.057 1.00 95.44 94 LEU A CA 1
ATOM 730 C C . LEU A 1 94 ? -13.352 6.228 15.918 1.00 95.44 94 LEU A C 1
ATOM 732 O O . LEU A 1 94 ? -14.473 6.603 15.586 1.00 95.44 94 LEU A O 1
ATOM 736 N N . THR A 1 95 ? -13.121 5.534 17.031 1.00 94.06 95 THR A N 1
ATOM 737 C CA . THR A 1 95 ? -14.172 5.199 17.998 1.00 94.06 95 THR A CA 1
ATOM 738 C C . THR A 1 95 ? -14.768 6.473 18.594 1.00 94.06 95 THR A C 1
ATOM 740 O O . THR A 1 95 ? -15.989 6.622 18.601 1.00 94.06 95 THR A O 1
ATOM 743 N N . THR A 1 96 ? -13.928 7.444 18.968 1.00 93.50 96 THR A N 1
ATOM 744 C CA . THR A 1 96 ? -14.370 8.766 19.447 1.00 93.50 96 THR A CA 1
ATOM 745 C C . THR A 1 96 ? -15.107 9.566 18.369 1.00 93.50 96 THR A C 1
ATOM 747 O O . THR A 1 96 ? -16.048 10.294 18.672 1.00 93.50 96 THR A O 1
ATOM 750 N N . LYS A 1 97 ? -14.733 9.414 17.091 1.00 90.62 97 LYS A N 1
ATOM 751 C CA . LYS A 1 97 ? -15.437 10.038 15.952 1.00 90.62 97 LYS A CA 1
ATOM 752 C C . LYS A 1 97 ? -16.763 9.347 15.585 1.00 90.62 97 LYS A C 1
ATOM 754 O O . LYS A 1 97 ? -17.499 9.871 14.749 1.00 90.62 97 LYS A O 1
ATOM 759 N N . GLY A 1 98 ? -17.070 8.196 16.185 1.00 90.25 98 GLY A N 1
ATOM 760 C CA . GLY A 1 98 ? -18.322 7.459 16.017 1.00 90.25 98 GLY A CA 1
ATOM 761 C C . GLY A 1 98 ? -18.200 6.172 15.193 1.00 90.25 98 GLY A C 1
ATOM 762 O O . GLY A 1 98 ? -17.372 6.047 14.286 1.00 90.25 98 GLY A O 1
ATOM 763 N N . LYS A 1 99 ? -19.096 5.212 15.478 1.00 88.19 99 LYS A N 1
ATOM 764 C CA . LYS A 1 99 ? -19.096 3.849 14.901 1.00 88.19 99 LYS A CA 1
ATOM 765 C C . LYS A 1 99 ? -19.037 3.828 13.370 1.00 88.19 99 LYS A C 1
ATOM 767 O O . LYS A 1 99 ? -18.339 2.998 12.796 1.00 88.19 99 LYS A O 1
ATOM 772 N N . THR A 1 100 ? -19.711 4.767 12.707 1.00 93.00 100 THR A N 1
ATOM 773 C CA . THR A 1 100 ? -19.727 4.865 11.240 1.00 93.00 100 THR A CA 1
ATOM 774 C C . THR A 1 100 ? -18.335 5.106 10.656 1.00 93.00 100 THR A C 1
ATOM 77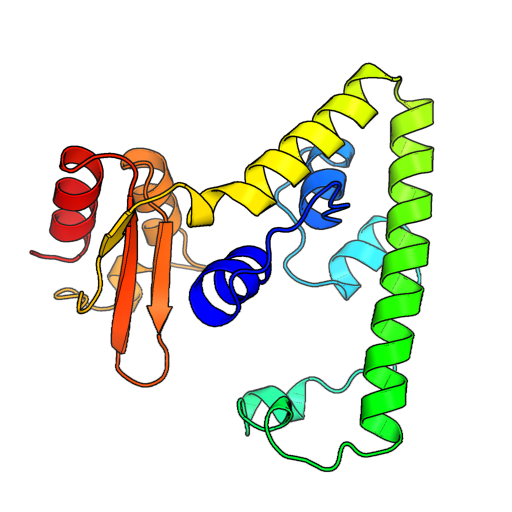6 O O . THR A 1 100 ? -17.984 4.507 9.645 1.00 93.00 100 THR A O 1
ATOM 779 N N . GLN A 1 101 ? -17.508 5.946 11.286 1.00 92.81 101 GLN A N 1
ATOM 780 C CA . GLN A 1 101 ? -16.166 6.247 10.775 1.00 92.81 101 GLN A CA 1
ATOM 781 C C . GLN A 1 101 ? -15.221 5.055 10.938 1.00 92.81 101 GLN A C 1
ATOM 783 O O . GLN A 1 101 ? -14.455 4.747 10.025 1.00 92.81 101 GLN A O 1
ATOM 788 N N . LEU A 1 102 ? -15.322 4.346 12.065 1.00 93.88 102 LEU A N 1
ATOM 789 C CA . LEU A 1 102 ? -14.579 3.108 12.283 1.00 93.88 102 LEU A CA 1
ATOM 790 C C . LEU A 1 102 ? -14.959 2.043 11.243 1.00 93.88 102 LEU A C 1
ATOM 792 O O . LEU A 1 102 ? -14.081 1.458 10.610 1.00 93.88 102 LEU A O 1
ATOM 796 N N . GLN A 1 103 ? -16.259 1.854 10.995 1.00 93.88 103 GLN A N 1
ATOM 797 C CA . GLN A 1 103 ? -16.735 0.917 9.977 1.00 93.88 103 GLN A CA 1
ATOM 798 C C . GLN A 1 103 ? -16.262 1.304 8.570 1.00 93.88 103 GLN A C 1
ATOM 800 O O . GLN A 1 103 ? -15.850 0.440 7.799 1.00 93.88 103 GLN A O 1
ATOM 805 N N . ASN A 1 104 ? -16.267 2.598 8.238 1.00 93.69 104 ASN A N 1
ATOM 806 C CA . ASN A 1 104 ? -15.758 3.087 6.957 1.00 93.69 104 ASN A CA 1
ATOM 807 C C . ASN A 1 104 ? -14.273 2.746 6.764 1.00 93.69 104 ASN A C 1
ATOM 809 O O . ASN A 1 104 ? -13.888 2.321 5.675 1.00 93.69 104 ASN A O 1
ATOM 813 N N . ALA A 1 105 ? -13.450 2.888 7.807 1.00 94.06 105 ALA A N 1
ATOM 814 C CA . ALA A 1 105 ? -12.034 2.528 7.754 1.00 94.06 105 ALA A CA 1
ATOM 815 C C . ALA A 1 105 ? -11.824 1.022 7.546 1.00 94.06 105 ALA A C 1
ATOM 817 O O . ALA A 1 105 ? -11.033 0.631 6.685 1.00 94.06 105 ALA A O 1
ATOM 818 N N . PHE A 1 106 ? -12.582 0.178 8.251 1.00 94.19 106 PHE A N 1
ATOM 819 C CA . PHE A 1 106 ? -12.546 -1.270 8.037 1.00 94.19 106 PHE A CA 1
ATOM 820 C C . PHE A 1 106 ? -12.998 -1.664 6.630 1.00 94.19 106 PHE A C 1
ATOM 822 O O . PHE A 1 106 ? -12.315 -2.441 5.964 1.00 94.19 106 PHE A O 1
ATOM 829 N N . ASN A 1 107 ? -14.101 -1.097 6.138 1.00 92.88 107 ASN A N 1
ATOM 830 C CA . ASN A 1 107 ? -14.599 -1.369 4.789 1.00 92.88 107 ASN A CA 1
ATOM 831 C C . ASN A 1 107 ? -13.570 -0.973 3.723 1.00 92.88 107 ASN A C 1
ATOM 833 O O . ASN A 1 107 ? -13.345 -1.721 2.771 1.00 92.88 107 ASN A O 1
ATOM 837 N N . LEU A 1 108 ? -12.915 0.179 3.898 1.00 91.88 108 LEU A N 1
ATOM 838 C CA . LEU A 1 108 ? -11.848 0.629 3.009 1.00 91.88 108 LEU A CA 1
ATOM 839 C C . LEU A 1 108 ? -10.646 -0.323 3.044 1.00 91.88 108 LEU A C 1
ATOM 841 O O . LEU A 1 108 ? -10.139 -0.690 1.989 1.00 91.88 108 LEU A O 1
ATOM 845 N N . SER A 1 109 ? -10.239 -0.765 4.234 1.00 92.44 109 SER A N 1
ATOM 846 C CA . SER A 1 109 ? -9.141 -1.718 4.421 1.00 92.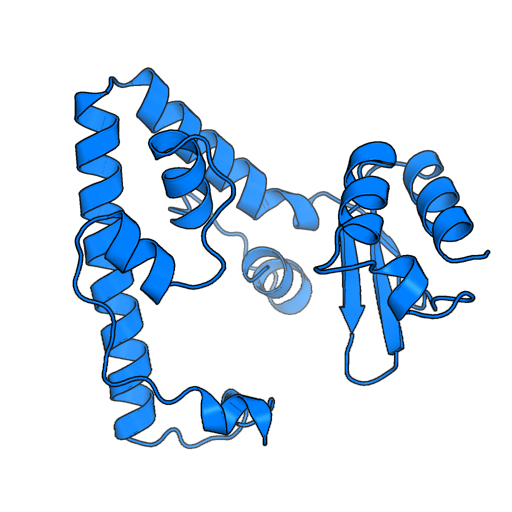44 109 SER A CA 1
ATOM 847 C C . SER A 1 109 ? -9.425 -3.073 3.759 1.00 92.44 109 SER A C 1
ATOM 849 O O . SER A 1 109 ? -8.603 -3.590 3.004 1.00 92.44 109 SER A O 1
ATOM 851 N N . ILE A 1 110 ? -10.631 -3.618 3.952 1.00 90.69 110 ILE A N 1
ATOM 852 C CA . ILE A 1 110 ? -11.067 -4.865 3.308 1.00 90.69 110 ILE A CA 1
ATOM 853 C C . ILE A 1 110 ? -11.075 -4.708 1.787 1.00 90.69 110 ILE A C 1
ATOM 855 O O . ILE A 1 110 ? -10.584 -5.584 1.075 1.00 90.69 110 ILE A O 1
ATOM 859 N N . ARG A 1 111 ? -11.611 -3.592 1.277 1.00 88.81 111 ARG A N 1
ATOM 860 C CA . ARG A 1 111 ? -11.623 -3.312 -0.162 1.00 88.81 111 ARG A CA 1
ATOM 861 C C . ARG A 1 111 ? -10.204 -3.218 -0.717 1.00 88.81 111 ARG A C 1
ATOM 863 O O . ARG A 1 111 ? -9.940 -3.813 -1.751 1.00 88.81 111 ARG A O 1
ATOM 870 N N . SER A 1 112 ? -9.301 -2.531 -0.018 1.00 87.44 112 SER A N 1
ATOM 871 C CA . SER A 1 112 ? -7.883 -2.409 -0.384 1.00 87.44 112 SER A CA 1
ATOM 872 C C . SER A 1 112 ? -7.205 -3.780 -0.471 1.00 87.44 112 SER A C 1
ATOM 874 O O . SER A 1 112 ? -6.602 -4.110 -1.490 1.00 87.44 112 SER A O 1
ATOM 876 N N . ALA A 1 113 ? -7.401 -4.635 0.541 1.00 86.69 113 ALA A N 1
ATOM 877 C CA . ALA A 1 113 ? -6.816 -5.976 0.581 1.00 86.69 113 ALA A CA 1
ATOM 878 C C . ALA A 1 113 ? -7.278 -6.872 -0.582 1.00 86.69 113 ALA A C 1
ATOM 880 O O . ALA A 1 113 ? -6.505 -7.703 -1.058 1.00 86.69 113 ALA A O 1
ATOM 881 N N . ARG A 1 114 ? -8.520 -6.693 -1.047 1.00 86.06 114 ARG A N 1
ATOM 882 C CA . ARG A 1 114 ? -9.120 -7.459 -2.152 1.00 86.06 114 ARG A CA 1
ATOM 883 C C . ARG A 1 114 ? -8.886 -6.847 -3.529 1.00 86.06 114 ARG A C 1
ATOM 885 O O . ARG A 1 114 ? -9.073 -7.531 -4.525 1.00 86.06 114 ARG A O 1
ATOM 892 N N . LEU A 1 115 ? -8.475 -5.584 -3.585 1.00 84.06 115 LEU A N 1
ATOM 893 C CA . LEU A 1 115 ? -8.532 -4.778 -4.797 1.00 84.06 115 LEU A CA 1
ATOM 894 C C . LEU A 1 115 ? -7.823 -5.427 -5.982 1.00 84.06 115 LEU A C 1
ATOM 896 O O . LEU A 1 115 ? -8.448 -5.654 -7.002 1.00 84.06 115 LEU A O 1
ATOM 900 N N . LEU A 1 116 ? -6.539 -5.757 -5.836 1.00 82.31 116 LEU A N 1
ATOM 901 C CA . LEU A 1 116 ? -5.772 -6.361 -6.931 1.00 82.31 116 LEU A CA 1
ATOM 902 C C . LEU A 1 116 ? -6.096 -7.843 -7.137 1.00 82.31 116 LEU A C 1
ATOM 904 O O . LEU A 1 116 ? -5.948 -8.336 -8.246 1.00 82.31 116 LEU A O 1
ATOM 908 N N . ARG A 1 117 ? -6.561 -8.527 -6.084 1.00 83.44 117 ARG A N 1
ATOM 909 C CA . ARG A 1 117 ? -6.937 -9.946 -6.125 1.00 83.44 117 ARG A CA 1
ATOM 910 C C . ARG A 1 117 ? -8.103 -10.189 -7.080 1.00 83.44 117 ARG A C 1
ATOM 912 O O . ARG A 1 117 ? -8.114 -11.191 -7.784 1.00 83.44 117 ARG A O 1
ATOM 919 N N . ASP A 1 118 ? -9.090 -9.298 -7.048 1.00 85.06 118 ASP A N 1
ATOM 920 C CA . ASP A 1 118 ? -10.327 -9.446 -7.820 1.00 85.06 118 ASP A CA 1
ATOM 921 C C . ASP A 1 118 ? -10.179 -8.923 -9.264 1.00 85.06 118 ASP A C 1
ATOM 923 O O . ASP A 1 118 ? -11.037 -9.192 -10.103 1.00 85.06 118 ASP A O 1
ATOM 927 N N . MET A 1 119 ? -9.081 -8.221 -9.564 1.00 88.88 119 MET A N 1
ATOM 928 C CA . MET A 1 119 ? -8.779 -7.690 -10.893 1.00 88.88 119 MET A CA 1
ATOM 929 C C . MET A 1 119 ? -8.098 -8.733 -11.784 1.00 88.88 119 MET A C 1
ATOM 931 O O . MET A 1 119 ? -7.321 -9.576 -11.332 1.00 88.88 119 MET A O 1
ATOM 935 N N . GLN A 1 120 ? -8.317 -8.621 -13.092 1.00 90.56 120 GLN A N 1
ATOM 936 C CA . GLN A 1 120 ? -7.530 -9.349 -14.085 1.00 90.56 120 GLN A CA 1
ATOM 937 C C . GLN A 1 120 ? -6.138 -8.725 -14.204 1.00 90.56 120 GLN A C 1
ATOM 939 O O . GLN A 1 120 ? -5.987 -7.513 -14.060 1.00 90.56 120 GLN A O 1
ATOM 944 N N . LEU A 1 121 ? -5.121 -9.541 -14.487 1.00 90.75 121 LEU A N 1
ATOM 945 C CA . LEU A 1 121 ? -3.734 -9.098 -14.615 1.00 90.75 121 LEU A CA 1
ATOM 946 C C . LEU A 1 121 ? -3.242 -9.274 -16.051 1.00 90.75 121 LEU A C 1
ATOM 948 O O . LEU A 1 121 ? -3.096 -10.397 -16.529 1.00 90.75 121 LEU A O 1
ATOM 952 N N . GLU A 1 122 ? -2.899 -8.164 -16.696 1.00 93.38 122 GLU A N 1
ATOM 953 C CA . GLU A 1 122 ? -2.139 -8.159 -17.939 1.00 93.38 122 GLU A CA 1
ATOM 954 C C . GLU A 1 122 ? -0.642 -8.095 -17.625 1.00 93.38 122 GLU A C 1
ATOM 956 O O . GLU A 1 122 ? -0.169 -7.202 -16.910 1.00 93.38 122 GLU A O 1
ATOM 961 N N . ARG A 1 123 ? 0.099 -9.049 -18.190 1.00 90.62 123 ARG A N 1
ATOM 962 C CA . ARG A 1 123 ? 1.559 -9.161 -18.090 1.00 90.62 123 ARG A CA 1
ATOM 963 C C . ARG A 1 123 ? 2.218 -8.759 -19.404 1.00 90.62 123 ARG A C 1
ATOM 965 O O . ARG A 1 123 ? 1.545 -8.580 -20.416 1.00 90.62 123 ARG A O 1
ATOM 972 N N . TYR A 1 124 ? 3.540 -8.636 -19.386 1.00 88.75 124 TYR A N 1
ATOM 973 C CA . TYR A 1 124 ? 4.366 -8.350 -20.561 1.00 88.75 124 TYR A CA 1
ATOM 974 C C . TYR A 1 124 ? 3.992 -7.038 -21.268 1.00 88.75 124 TYR A C 1
ATOM 976 O O . TYR A 1 124 ? 4.135 -6.904 -22.486 1.00 88.75 124 TYR A O 1
ATOM 984 N N . CYS A 1 125 ? 3.509 -6.048 -20.509 1.00 90.81 125 CYS A N 1
ATOM 985 C CA . CYS A 1 125 ? 3.340 -4.697 -21.029 1.00 90.81 125 CYS A CA 1
ATOM 986 C C . CYS A 1 125 ? 4.660 -3.928 -20.929 1.00 90.81 125 CYS A C 1
ATOM 988 O O . CYS A 1 125 ? 5.417 -4.070 -19.974 1.00 90.81 125 CYS A O 1
ATOM 990 N N . TYR A 1 126 ? 4.914 -3.062 -21.899 1.00 91.88 126 TYR A N 1
ATOM 991 C CA . TYR A 1 126 ? 6.098 -2.220 -21.988 1.00 91.88 126 TYR A CA 1
ATOM 992 C C . TYR A 1 126 ? 5.652 -0.797 -22.286 1.00 91.88 126 TYR A C 1
ATOM 994 O O . TYR A 1 126 ? 4.805 -0.569 -23.148 1.00 91.88 126 TYR A O 1
ATOM 1002 N N . CYS A 1 127 ? 6.207 0.182 -21.580 1.00 91.12 127 CYS A N 1
ATOM 1003 C CA . CYS A 1 127 ? 5.912 1.574 -21.887 1.00 91.12 127 CYS A CA 1
ATOM 1004 C C . CYS A 1 127 ? 6.611 1.962 -23.201 1.00 91.12 127 CYS A C 1
ATOM 1006 O O . CYS A 1 127 ? 7.839 1.958 -23.266 1.00 91.12 127 CYS A O 1
ATOM 1008 N N . LYS A 1 128 ? 5.838 2.267 -24.252 1.00 93.19 128 LYS A N 1
ATOM 1009 C CA . LYS A 1 128 ? 6.354 2.674 -25.573 1.00 93.19 128 LYS A CA 1
ATOM 1010 C C . LYS A 1 128 ? 6.714 4.160 -25.634 1.00 93.19 128 LYS A C 1
ATOM 1012 O O . LYS A 1 128 ? 7.407 4.587 -26.552 1.00 93.19 128 LYS A O 1
ATOM 1017 N N . ILE A 1 129 ? 6.265 4.941 -24.654 1.00 92.38 129 ILE A N 1
ATOM 1018 C CA . ILE A 1 129 ? 6.676 6.333 -24.447 1.00 92.38 129 ILE A CA 1
ATOM 1019 C C . ILE A 1 129 ? 7.735 6.425 -23.335 1.00 92.38 129 ILE A C 1
ATOM 1021 O O . ILE A 1 129 ? 7.832 5.519 -22.503 1.00 92.38 129 ILE A O 1
ATOM 1025 N N . PRO A 1 130 ? 8.518 7.519 -23.258 1.00 91.94 130 PRO A N 1
ATOM 1026 C CA . PRO A 1 130 ? 9.485 7.704 -22.181 1.00 91.94 130 PRO A CA 1
ATOM 1027 C C . PRO A 1 130 ? 8.850 7.548 -20.790 1.00 91.94 130 PRO A C 1
ATOM 1029 O O . PRO A 1 130 ? 7.876 8.225 -20.459 1.00 91.94 130 PRO A O 1
ATOM 1032 N N . GLU A 1 131 ? 9.427 6.700 -19.932 1.00 88.94 131 GLU A N 1
ATOM 1033 C CA . GLU A 1 131 ? 8.852 6.380 -18.613 1.00 88.94 131 GLU A CA 1
ATOM 1034 C C . GLU A 1 131 ? 8.614 7.622 -17.752 1.00 88.94 131 GLU A C 1
ATOM 1036 O O . GLU A 1 131 ? 7.588 7.733 -17.089 1.00 88.94 131 GLU A O 1
ATOM 1041 N N . ARG A 1 132 ? 9.524 8.602 -17.798 1.00 88.69 132 ARG A N 1
ATOM 1042 C CA . ARG A 1 132 ? 9.359 9.868 -17.065 1.00 88.69 132 ARG A CA 1
ATOM 1043 C C . ARG A 1 132 ? 8.113 10.638 -17.505 1.00 88.69 132 ARG A C 1
ATOM 1045 O O . ARG A 1 132 ? 7.476 11.273 -16.669 1.00 88.69 132 ARG A O 1
ATOM 1052 N N . GLN A 1 133 ? 7.757 10.566 -18.786 1.00 90.81 133 GLN A N 1
ATOM 1053 C CA . GLN A 1 133 ? 6.557 11.195 -19.331 1.00 90.81 133 GLN A CA 1
ATOM 1054 C C . GLN A 1 133 ? 5.297 10.435 -18.903 1.00 90.81 133 GLN A C 1
ATOM 1056 O O . GLN A 1 133 ? 4.318 11.060 -18.494 1.00 90.81 133 GLN A O 1
ATOM 1061 N N . PHE A 1 134 ? 5.338 9.101 -18.936 1.00 92.19 134 PHE A N 1
ATOM 1062 C CA . PHE A 1 134 ? 4.218 8.262 -18.510 1.00 92.19 134 PHE A CA 1
ATOM 1063 C C . PHE A 1 134 ? 3.946 8.351 -17.002 1.00 92.19 134 PHE A C 1
ATOM 1065 O O . PHE A 1 134 ? 2.804 8.511 -16.577 1.00 92.19 134 PHE A O 1
ATOM 1072 N N . ILE A 1 135 ? 4.998 8.299 -16.183 1.00 90.25 135 ILE A N 1
ATOM 1073 C CA . ILE A 1 135 ? 4.905 8.395 -14.722 1.00 90.25 135 ILE A CA 1
ATOM 1074 C C . ILE A 1 135 ? 4.525 9.825 -14.317 1.00 90.25 135 ILE A C 1
ATOM 1076 O O . ILE A 1 135 ? 3.617 10.022 -13.507 1.00 90.25 135 ILE A O 1
ATOM 1080 N N . GLY A 1 136 ? 5.170 10.832 -14.911 1.00 89.31 136 GLY A N 1
ATOM 1081 C CA . GLY A 1 136 ? 5.024 12.235 -14.529 1.00 89.31 136 GLY A CA 1
ATOM 1082 C C . GLY A 1 136 ? 5.738 12.580 -13.216 1.00 89.31 136 GLY A C 1
ATOM 1083 O O . GLY A 1 136 ? 6.257 11.715 -12.503 1.00 89.31 136 GLY A O 1
ATOM 1084 N N . ALA A 1 137 ? 5.763 13.869 -12.873 1.00 88.00 137 ALA A N 1
ATOM 1085 C CA . ALA A 1 137 ? 6.386 14.348 -11.641 1.00 88.00 137 ALA A CA 1
ATOM 1086 C C . ALA A 1 137 ? 5.697 13.738 -10.408 1.00 88.00 137 ALA A C 1
ATOM 1088 O O . ALA A 1 137 ? 4.490 13.875 -10.208 1.00 88.00 137 ALA A O 1
ATOM 1089 N N . GLY A 1 138 ? 6.466 13.004 -9.599 1.00 81.81 138 GLY A N 1
ATOM 1090 C CA . GLY A 1 138 ? 5.942 12.294 -8.433 1.00 81.81 138 GLY A CA 1
ATOM 1091 C C . GLY A 1 138 ? 4.858 11.261 -8.765 1.00 81.81 138 GLY A C 1
ATOM 1092 O O . GLY A 1 138 ? 4.049 10.951 -7.897 1.00 81.81 138 GLY A O 1
ATOM 1093 N N . GLY A 1 139 ? 4.774 10.755 -9.999 1.00 85.25 139 GLY A N 1
ATOM 1094 C CA . GLY A 1 139 ? 3.730 9.803 -10.385 1.00 85.25 139 GLY A CA 1
ATOM 1095 C C . GLY A 1 139 ? 2.360 10.438 -10.652 1.00 85.25 139 GLY A C 1
ATOM 1096 O O . GLY A 1 139 ? 1.343 9.767 -10.488 1.00 85.25 139 GLY A O 1
ATOM 1097 N N . SER A 1 140 ? 2.286 11.735 -10.962 1.00 88.25 140 SER A N 1
ATOM 1098 C CA . SER A 1 140 ? 1.014 12.422 -11.231 1.00 88.25 140 SER A CA 1
ATOM 1099 C C . SER A 1 140 ? 0.281 11.866 -12.457 1.00 88.25 140 SER A C 1
ATOM 1101 O O . SER A 1 140 ? -0.930 11.652 -12.403 1.00 88.25 140 SER A O 1
ATOM 1103 N N . ASN A 1 141 ? 1.006 11.599 -13.546 1.00 92.81 141 ASN A N 1
ATOM 1104 C CA . ASN A 1 141 ? 0.415 11.190 -14.818 1.00 92.81 141 ASN A CA 1
ATOM 1105 C C . ASN A 1 141 ? -0.112 9.761 -14.737 1.00 92.81 141 ASN A C 1
ATOM 1107 O O . ASN A 1 141 ? -1.275 9.528 -15.060 1.00 92.81 141 ASN A O 1
ATOM 1111 N N . ILE A 1 142 ? 0.690 8.831 -14.215 1.00 93.12 142 ILE A N 1
ATOM 1112 C CA . ILE A 1 142 ? 0.260 7.441 -14.030 1.00 93.12 142 ILE A CA 1
ATOM 1113 C C . ILE A 1 142 ? -0.962 7.350 -13.112 1.00 93.12 142 ILE A C 1
ATOM 1115 O O . ILE A 1 142 ? -1.929 6.688 -13.469 1.00 93.12 142 ILE A O 1
ATOM 1119 N N . ARG A 1 143 ? -0.997 8.100 -12.000 1.00 91.56 143 ARG A N 1
ATOM 1120 C CA . ARG A 1 143 ? -2.164 8.129 -11.100 1.00 91.56 143 ARG A CA 1
ATOM 1121 C C . ARG A 1 143 ? -3.409 8.714 -11.765 1.00 91.56 143 ARG A C 1
ATOM 1123 O O . ARG A 1 143 ? -4.520 8.265 -11.498 1.00 91.56 143 ARG A O 1
ATOM 1130 N N . SER A 1 144 ? -3.235 9.708 -12.635 1.00 93.50 144 SER A N 1
ATOM 1131 C CA . SER A 1 144 ? -4.328 10.259 -13.443 1.00 93.50 144 SER A CA 1
ATOM 1132 C C . SER A 1 144 ? -4.872 9.226 -14.435 1.00 93.50 144 SER A C 1
ATOM 1134 O O . SER A 1 144 ? -6.088 9.072 -14.557 1.00 93.50 144 SER A O 1
ATOM 1136 N N . VAL A 1 145 ? -3.983 8.466 -15.091 1.00 95.19 145 VAL A N 1
ATOM 1137 C CA . VAL A 1 145 ? -4.363 7.349 -15.967 1.00 95.19 145 VAL A CA 1
ATOM 1138 C C . VAL A 1 145 ? -5.136 6.303 -15.171 1.00 95.19 145 VAL A C 1
ATOM 1140 O O . VAL A 1 145 ? -6.286 6.063 -15.515 1.00 95.19 145 VAL A O 1
ATOM 1143 N N . GLU A 1 146 ? -4.564 5.776 -14.085 1.00 94.38 146 GLU A N 1
ATOM 1144 C CA . GLU A 1 146 ? -5.195 4.782 -13.204 1.00 94.38 146 GLU A CA 1
ATOM 1145 C C . GLU A 1 146 ? -6.602 5.209 -12.766 1.00 94.38 146 GLU A C 1
ATOM 1147 O O . GLU A 1 146 ? -7.556 4.440 -12.871 1.00 94.38 146 GLU A O 1
ATOM 1152 N N . LYS A 1 147 ? -6.759 6.471 -12.344 1.00 93.00 147 LYS A N 1
ATOM 1153 C CA . LYS A 1 147 ? -8.056 7.019 -11.935 1.00 93.00 147 LYS A CA 1
ATOM 1154 C C . LYS A 1 147 ? -9.064 7.062 -13.085 1.00 93.00 147 LYS A C 1
ATOM 1156 O O . LYS A 1 147 ? -10.236 6.772 -12.869 1.00 93.00 147 LYS A O 1
ATOM 1161 N N . ARG A 1 148 ? -8.634 7.459 -14.285 1.00 95.12 148 ARG A N 1
ATOM 1162 C CA . ARG A 1 148 ? -9.507 7.587 -15.462 1.00 95.12 148 ARG A CA 1
ATOM 1163 C C . ARG A 1 148 ? -9.916 6.231 -16.034 1.00 95.12 148 ARG A C 1
ATOM 1165 O O . ARG A 1 148 ? -11.020 6.110 -16.548 1.00 95.12 148 ARG A O 1
ATOM 1172 N N . THR A 1 149 ? -9.026 5.244 -15.993 1.00 95.19 149 THR A N 1
ATOM 1173 C CA . THR A 1 149 ? -9.238 3.921 -16.599 1.00 95.19 149 THR A CA 1
ATOM 1174 C C . THR A 1 149 ? -9.771 2.886 -15.615 1.00 95.19 149 THR A C 1
ATOM 1176 O O . THR A 1 149 ? -10.197 1.818 -16.046 1.00 95.19 149 THR A O 1
ATOM 1179 N N . GLY A 1 150 ? -9.723 3.172 -14.309 1.00 92.50 150 GLY A N 1
ATOM 1180 C CA . GLY A 1 150 ? -10.027 2.193 -13.268 1.00 92.50 150 GLY A CA 1
ATOM 1181 C C . GLY A 1 150 ? -9.007 1.052 -13.212 1.00 92.50 150 GLY A C 1
ATOM 1182 O O . GLY A 1 150 ? -9.344 -0.044 -12.782 1.00 92.50 150 GLY A O 1
ATOM 1183 N N . THR A 1 151 ? -7.779 1.276 -13.687 1.00 94.38 151 THR A N 1
ATOM 1184 C CA . THR A 1 151 ? -6.710 0.264 -13.684 1.00 94.38 151 THR A CA 1
ATOM 1185 C C . THR A 1 151 ? -5.689 0.548 -12.593 1.00 94.38 151 THR A C 1
ATOM 1187 O O . THR A 1 151 ? -5.527 1.694 -12.186 1.00 94.38 151 THR A O 1
ATOM 1190 N N . TYR A 1 152 ? -4.916 -0.464 -12.208 1.00 92.38 152 TYR A N 1
ATOM 1191 C CA . TYR A 1 152 ? -3.716 -0.296 -11.389 1.00 92.38 152 TYR A CA 1
ATOM 1192 C C . TYR A 1 152 ? -2.476 -0.688 -12.181 1.00 92.38 152 TYR A C 1
ATOM 1194 O O . TYR A 1 152 ? -2.391 -1.792 -12.705 1.00 92.38 152 TYR A O 1
ATOM 1202 N N . ILE A 1 153 ? -1.510 0.221 -12.273 1.00 92.62 153 ILE A N 1
ATOM 1203 C CA . ILE A 1 153 ? -0.348 0.086 -13.150 1.00 92.62 153 ILE A CA 1
ATOM 1204 C C . ILE A 1 153 ? 0.916 0.061 -12.295 1.00 92.62 153 ILE A C 1
ATOM 1206 O O . ILE A 1 153 ? 1.173 0.966 -11.498 1.00 92.62 153 ILE A O 1
ATOM 1210 N N . ARG A 1 154 ? 1.719 -0.994 -12.417 1.00 89.94 154 ARG A N 1
ATOM 1211 C CA . ARG A 1 154 ? 2.932 -1.191 -11.611 1.00 89.94 154 ARG A CA 1
ATOM 1212 C C . ARG A 1 154 ? 4.103 -1.532 -12.514 1.00 89.94 154 ARG A C 1
ATOM 1214 O O . ARG A 1 154 ? 3.977 -2.403 -13.361 1.00 89.94 154 ARG A O 1
ATOM 1221 N N . SER A 1 155 ? 5.241 -0.872 -12.328 1.00 88.00 155 SER A N 1
ATOM 1222 C CA . SER A 1 155 ? 6.475 -1.259 -13.009 1.00 88.00 155 SER A CA 1
ATOM 1223 C C . SER A 1 155 ? 7.204 -2.340 -12.220 1.00 88.00 155 SER A C 1
ATOM 1225 O O . SER A 1 155 ? 7.280 -2.302 -10.988 1.00 88.00 155 SER A O 1
ATOM 1227 N N . ARG A 1 156 ? 7.774 -3.300 -12.941 1.00 80.56 156 ARG A N 1
ATOM 1228 C CA . ARG A 1 156 ? 8.711 -4.282 -12.418 1.00 80.56 156 ARG A CA 1
ATOM 1229 C C . ARG A 1 156 ? 10.118 -3.797 -12.748 1.00 80.56 156 ARG A C 1
ATOM 1231 O O . ARG A 1 156 ? 10.542 -3.752 -13.900 1.00 80.56 156 ARG A O 1
ATOM 1238 N N . SER A 1 157 ? 10.834 -3.363 -11.714 1.00 67.50 157 SER A N 1
ATOM 1239 C CA . SER A 1 157 ? 12.132 -2.689 -11.850 1.00 67.50 157 SER A CA 1
ATOM 1240 C C . SER A 1 157 ? 13.226 -3.562 -12.467 1.00 67.50 157 SER A C 1
ATOM 1242 O O . SER A 1 157 ? 14.210 -3.033 -12.974 1.00 67.50 157 SER A O 1
ATOM 1244 N N . THR A 1 158 ? 13.071 -4.884 -12.429 1.00 71.81 158 THR A N 1
ATOM 1245 C CA . THR A 1 158 ? 14.084 -5.841 -12.884 1.00 71.81 158 THR A CA 1
ATOM 1246 C C . THR A 1 158 ? 14.215 -5.929 -14.400 1.00 71.81 158 THR A C 1
ATOM 1248 O O . THR A 1 158 ? 15.284 -6.274 -14.888 1.00 71.81 158 THR A O 1
ATOM 1251 N N . ASP A 1 159 ? 13.152 -5.638 -15.145 1.00 77.31 159 ASP A N 1
ATOM 1252 C CA . ASP A 1 159 ? 13.050 -6.019 -16.558 1.00 77.31 159 ASP A CA 1
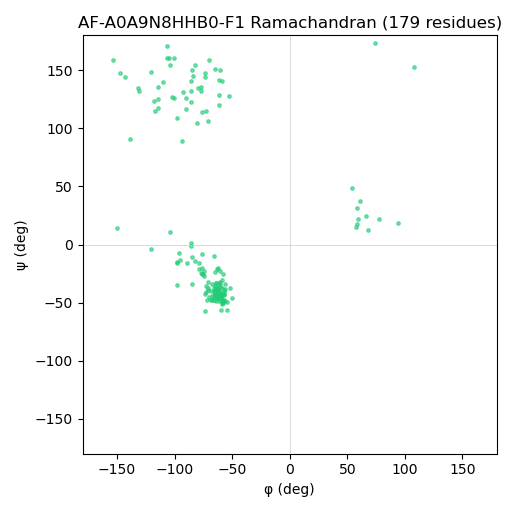ATOM 1253 C C . ASP A 1 159 ? 12.200 -5.061 -17.403 1.00 77.31 159 ASP A C 1
ATOM 1255 O O . ASP A 1 159 ? 11.849 -5.376 -18.538 1.00 77.31 159 ASP A O 1
ATOM 1259 N N . LYS A 1 160 ? 11.896 -3.870 -16.868 1.00 82.69 160 LYS A N 1
ATOM 1260 C CA . LYS A 1 160 ? 11.096 -2.826 -17.536 1.00 82.69 160 LYS A CA 1
ATOM 1261 C C . LYS A 1 160 ? 9.694 -3.288 -17.955 1.00 82.69 160 LYS A C 1
ATOM 1263 O O . LYS A 1 160 ? 9.029 -2.609 -18.738 1.00 82.69 160 LYS A O 1
ATOM 1268 N N . GLU A 1 161 ? 9.240 -4.422 -17.428 1.00 89.44 161 GLU A N 1
ATOM 1269 C CA . GLU A 1 161 ? 7.877 -4.896 -17.598 1.00 89.44 161 GLU A CA 1
ATOM 1270 C C . GLU A 1 161 ? 6.938 -4.042 -16.744 1.00 89.44 161 GLU A C 1
ATOM 1272 O O . GLU A 1 161 ? 7.261 -3.612 -15.635 1.00 89.44 161 GLU A O 1
ATOM 1277 N N . TRP A 1 162 ? 5.747 -3.812 -17.267 1.00 92.44 162 TRP A N 1
ATOM 1278 C CA . TRP A 1 162 ? 4.646 -3.165 -16.590 1.00 92.44 162 TRP A CA 1
ATOM 1279 C C . TRP A 1 162 ? 3.514 -4.172 -16.418 1.00 92.44 162 TRP A C 1
ATOM 1281 O O . TRP A 1 162 ? 3.161 -4.912 -17.333 1.00 92.44 162 TRP A O 1
ATOM 1291 N N . LEU A 1 163 ? 2.948 -4.183 -15.221 1.00 92.00 163 LEU A N 1
ATOM 1292 C CA . LEU A 1 163 ? 1.798 -4.978 -14.833 1.00 92.00 163 LEU A CA 1
ATOM 1293 C C . LEU A 1 163 ? 0.579 -4.060 -14.829 1.00 92.00 163 LEU A C 1
ATOM 1295 O O . LEU A 1 163 ? 0.617 -3.003 -14.189 1.00 92.00 163 LEU A O 1
ATOM 1299 N N . ILE A 1 164 ? -0.483 -4.451 -15.532 1.00 93.81 164 ILE A N 1
ATOM 1300 C CA . ILE A 1 164 ? -1.746 -3.705 -15.554 1.00 93.81 164 ILE A CA 1
ATOM 1301 C C . ILE A 1 164 ? -2.832 -4.590 -14.961 1.00 93.81 164 ILE A C 1
ATOM 1303 O O . ILE A 1 164 ? -3.195 -5.607 -15.541 1.00 93.81 164 ILE A O 1
ATOM 1307 N N . TYR A 1 165 ? -3.368 -4.178 -13.821 1.00 93.25 165 TYR A N 1
ATOM 1308 C CA . TYR A 1 165 ? -4.539 -4.787 -13.210 1.00 93.25 165 TYR A CA 1
ATOM 1309 C C . TYR A 1 165 ? -5.790 -4.040 -13.676 1.00 93.25 165 TYR A C 1
ATOM 1311 O O . TYR A 1 165 ? -5.812 -2.804 -13.651 1.00 93.25 165 TYR A O 1
ATOM 1319 N N . TYR A 1 166 ? -6.814 -4.759 -14.125 1.00 94.56 166 TYR A N 1
ATOM 1320 C CA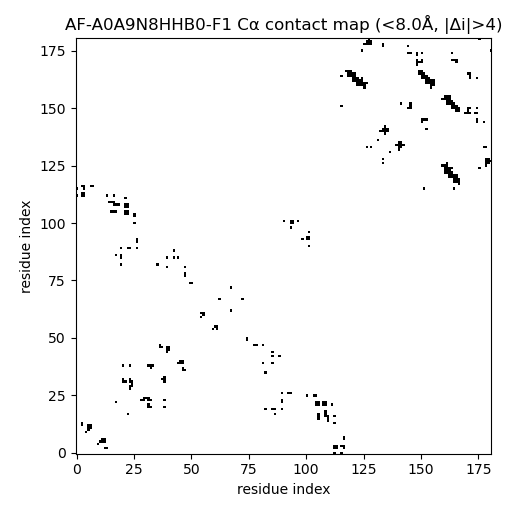 . TYR A 1 166 ? -8.001 -4.177 -14.749 1.00 94.56 166 TYR A CA 1
ATOM 1321 C C . TYR A 1 166 ? -9.271 -4.987 -14.456 1.00 94.56 166 TYR A C 1
ATOM 1323 O O . TYR A 1 166 ? -9.232 -6.209 -14.364 1.00 94.56 166 TYR A O 1
ATOM 1331 N N . ASP A 1 167 ? -10.406 -4.291 -14.369 1.00 92.75 167 ASP A N 1
ATOM 1332 C CA . ASP A 1 167 ? -11.738 -4.910 -14.255 1.00 92.75 167 ASP A CA 1
ATOM 1333 C C . ASP A 1 167 ? -12.469 -4.996 -15.605 1.00 92.75 167 ASP A C 1
ATOM 1335 O O . ASP A 1 167 ? -13.465 -5.701 -15.747 1.00 92.75 167 ASP A O 1
ATOM 1339 N N . SER A 1 168 ? -12.010 -4.248 -16.617 1.00 95.31 168 SER A N 1
ATOM 1340 C CA . SER A 1 168 ? -12.641 -4.217 -17.940 1.00 95.31 168 SER A CA 1
ATOM 1341 C C . SER A 1 168 ? -11.627 -4.102 -19.074 1.00 95.31 168 SER A C 1
ATOM 1343 O O . SER A 1 168 ? -10.643 -3.361 -18.987 1.00 95.31 168 SER A O 1
ATOM 1345 N N . ASN A 1 169 ? -11.922 -4.770 -20.192 1.00 96.12 169 ASN A N 1
ATOM 1346 C CA . ASN A 1 169 ? -11.124 -4.679 -21.420 1.00 96.12 169 ASN A CA 1
ATOM 1347 C C . ASN A 1 169 ? -11.032 -3.241 -21.953 1.00 96.12 169 ASN A C 1
ATOM 1349 O O . ASN A 1 169 ? -10.021 -2.855 -22.539 1.00 96.12 169 ASN A O 1
ATOM 1353 N N . HIS A 1 170 ? -12.066 -2.426 -21.722 1.00 96.94 170 HIS A N 1
ATOM 1354 C CA . HIS A 1 170 ? -12.047 -1.008 -22.068 1.00 96.94 170 HIS A CA 1
ATOM 1355 C C . HIS A 1 170 ? -10.988 -0.242 -21.259 1.00 96.94 170 HIS A C 1
ATOM 1357 O O . HIS A 1 170 ? -10.164 0.463 -21.845 1.00 96.94 170 HIS A O 1
ATOM 1363 N N . GLY A 1 171 ? -10.956 -0.438 -19.935 1.00 96.06 171 GLY A N 1
ATOM 1364 C CA . GLY A 1 171 ? -9.943 0.151 -19.056 1.00 96.06 171 GLY A CA 1
ATOM 1365 C C . GLY A 1 171 ? -8.525 -0.277 -19.437 1.00 96.06 171 GLY A C 1
ATOM 1366 O O . GLY A 1 171 ? -7.642 0.574 -19.561 1.00 96.06 171 GLY A O 1
ATOM 1367 N N . LEU A 1 172 ? -8.325 -1.568 -19.731 1.00 97.06 172 LEU A N 1
ATOM 1368 C CA . LEU A 1 172 ? -7.049 -2.091 -20.230 1.00 97.06 172 LEU A CA 1
AT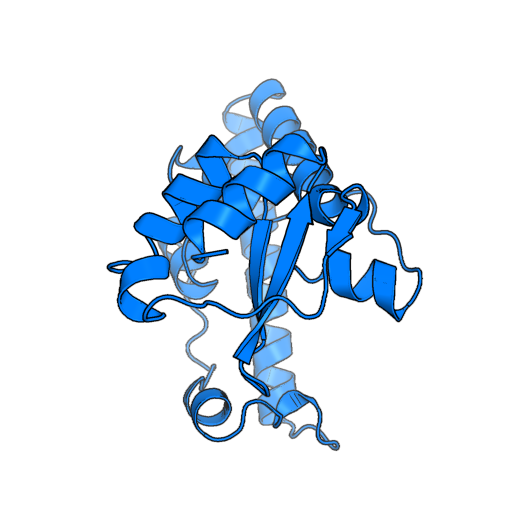OM 1369 C C . LEU A 1 172 ? -6.627 -1.418 -21.543 1.00 97.06 172 LEU A C 1
ATOM 1371 O O . LEU A 1 172 ? -5.492 -0.957 -21.666 1.00 97.06 172 LEU A O 1
ATOM 1375 N N . SER A 1 173 ? -7.533 -1.339 -22.520 1.00 97.19 173 SER A N 1
ATOM 1376 C CA . SER A 1 173 ? -7.261 -0.719 -23.821 1.00 97.19 173 SER A CA 1
ATOM 1377 C C . SER A 1 173 ? -6.855 0.749 -23.669 1.00 97.19 173 SER A C 1
ATOM 1379 O O . SER A 1 173 ? -5.868 1.190 -24.258 1.00 97.19 173 SER A O 1
ATOM 1381 N N . MET A 1 174 ? -7.561 1.505 -22.824 1.00 97.00 174 MET A N 1
ATOM 1382 C CA . MET A 1 174 ? -7.219 2.899 -22.542 1.00 97.00 174 MET A CA 1
ATOM 1383 C C . MET A 1 174 ? -5.872 3.053 -21.829 1.00 97.00 174 MET A C 1
ATOM 1385 O O . MET A 1 174 ? -5.117 3.971 -22.156 1.00 97.00 174 MET A O 1
ATOM 1389 N N . ALA A 1 175 ? -5.558 2.177 -20.871 1.00 96.19 175 ALA A N 1
ATOM 1390 C CA . ALA A 1 175 ? -4.271 2.191 -20.180 1.00 96.19 175 ALA A CA 1
ATOM 1391 C C . ALA A 1 175 ? -3.118 1.894 -21.153 1.00 96.19 175 ALA A C 1
ATOM 1393 O O . ALA A 1 175 ? -2.141 2.642 -21.185 1.00 96.19 175 ALA A O 1
ATOM 1394 N N . LYS A 1 176 ? -3.271 0.885 -22.022 1.00 96.12 176 LYS A N 1
ATOM 1395 C CA . LYS A 1 176 ? -2.301 0.570 -23.084 1.00 96.12 176 LYS A CA 1
ATOM 1396 C C . LYS A 1 176 ? -2.108 1.749 -24.046 1.00 96.12 176 LYS A C 1
ATOM 1398 O O . LYS A 1 176 ? -0.970 2.129 -24.306 1.00 96.12 176 LYS A O 1
ATOM 1403 N N . LYS A 1 177 ? -3.183 2.412 -24.490 1.00 95.88 177 LYS A N 1
ATOM 1404 C CA . LYS A 1 177 ? -3.075 3.639 -25.308 1.00 95.88 177 LYS A CA 1
ATOM 1405 C C . LYS A 1 177 ? -2.276 4.738 -24.603 1.00 95.88 177 LYS A C 1
ATOM 1407 O O . LYS A 1 177 ? -1.422 5.368 -25.216 1.00 95.88 177 LYS A O 1
ATOM 1412 N N . ALA A 1 178 ? -2.498 4.944 -23.303 1.00 94.75 178 ALA A N 1
ATOM 1413 C CA . ALA A 1 178 ? -1.734 5.920 -22.520 1.00 94.75 178 ALA A CA 1
ATOM 1414 C C . ALA A 1 178 ? -0.239 5.561 -22.391 1.00 94.75 178 ALA A C 1
ATOM 1416 O O . ALA A 1 178 ? 0.585 6.451 -22.196 1.00 94.75 178 ALA A O 1
ATOM 1417 N N . MET A 1 179 ? 0.107 4.279 -22.527 1.00 93.88 179 MET A N 1
ATOM 1418 C CA . MET A 1 179 ? 1.484 3.779 -22.581 1.00 93.88 179 MET A CA 1
ATOM 1419 C C . MET A 1 179 ? 2.095 3.812 -23.994 1.00 93.88 179 MET A C 1
ATOM 1421 O O . MET A 1 179 ? 3.259 3.448 -24.148 1.00 93.88 179 MET A O 1
ATOM 1425 N N . GLY A 1 180 ? 1.343 4.248 -25.012 1.00 93.56 180 GLY A N 1
ATOM 1426 C CA . GLY A 1 180 ? 1.801 4.395 -26.399 1.00 93.56 180 GLY A CA 1
ATOM 1427 C C . GLY A 1 180 ? 1.530 3.201 -27.318 1.00 93.56 180 GLY A C 1
ATOM 1428 O O . GLY A 1 180 ? 2.209 3.069 -28.336 1.00 93.56 180 GLY A O 1
ATOM 1429 N N . TYR A 1 181 ? 0.606 2.307 -26.951 1.00 91.50 181 TYR A N 1
ATOM 1430 C CA . TYR A 1 181 ? 0.163 1.206 -27.818 1.00 91.50 181 TYR A CA 1
ATOM 1431 C C . TYR A 1 181 ? -0.836 1.632 -28.884 1.00 91.50 181 TYR A C 1
ATOM 1433 O O . TYR A 1 181 ? -1.672 2.521 -28.600 1.00 91.50 181 TYR A O 1
#

Organism: NCBI:txid568900

InterPro domains:
  IPR002562 3'-5' exonuclease domain [PF01612] (1-89)
  IPR012337 Ribonuclease H-like superfamily [SSF53098] (1-101)
  IPR036397 Ribonuclease H superfamily [G3DSA:3.30.420.10] (1-124)

Solvent-accessible surface area (backbone atoms only — not comparable to full-atom values): 10342 Å² total; per-residue (Å²): 107,71,48,39,52,36,31,80,75,68,71,43,80,90,71,93,52,85,42,64,50,39,40,43,23,66,74,69,72,42,82,53,60,96,41,69,50,55,45,30,50,77,66,78,36,86,53,77,81,80,64,78,66,66,62,49,75,80,34,77,59,59,81,79,49,80,83,78,52,72,69,57,52,52,40,54,50,51,54,49,56,51,50,53,53,48,47,53,52,52,51,53,55,24,52,77,71,30,69,68,54,41,50,51,23,46,52,46,16,48,49,58,54,42,49,67,66,77,29,47,76,47,69,87,36,62,68,69,46,62,62,69,69,46,31,30,78,94,41,51,42,40,52,51,49,25,68,75,36,63,30,49,77,45,77,40,89,90,73,64,33,28,39,41,34,25,84,44,73,67,24,44,52,53,50,41,42,70,30,57,98